Protein AF-A0A7V4G9F1-F1 (afdb_monomer)

Mean predicted aligned error: 5.8 Å

Radius of gyration: 20.05 Å; Cα contacts (8 Å, |Δi|>4): 588; chains: 1; bounding box: 51×39×55 Å

Nearest PDB structures (foldseek):
  2yjg-assembly1_B  TM=5.884E-01  e=1.489E-04  Thermoanaerobacterium thermosaccharolyticum DSM 571
  8ezf-assembly1_B  TM=6.009E-01  e=4.714E-04  Lactiplantibacillus plantarum WCFS1
  4rou-assembly3_B  TM=3.199E-01  e=1.006E+00  Homo sapiens
  8z48-assembly1_B  TM=4.015E-01  e=3.576E+00  Bacteroides xylanisolvens XB1A
  3ez6-assembly1_A  TM=2.221E-01  e=7.566E+00  Escherichia coli

pLDDT: mean 89.16, std 9.9, range [49.09, 98.44]

Structure (mmCIF, N/CA/C/O backbone):
data_AF-A0A7V4G9F1-F1
#
_entry.id   AF-A0A7V4G9F1-F1
#
loop_
_atom_site.group_PDB
_atom_site.id
_atom_site.type_symbol
_atom_site.label_atom_id
_atom_site.label_alt_id
_atom_site.label_comp_id
_atom_site.label_asym_id
_atom_site.label_entity_id
_atom_site.label_seq_id
_atom_site.pdbx_PDB_ins_code
_atom_site.Cartn_x
_atom_site.Cartn_y
_atom_site.Cartn_z
_atom_site.occupancy
_atom_site.B_iso_or_equiv
_atom_site.auth_seq_id
_atom_site.auth_comp_id
_atom_site.auth_asym_id
_atom_site.auth_atom_id
_atom_site.pdbx_PDB_model_num
ATOM 1 N N . MET A 1 1 ? 23.150 -12.973 0.455 1.00 52.50 1 MET A N 1
ATOM 2 C CA . MET A 1 1 ? 23.387 -12.710 -0.982 1.00 52.50 1 MET A CA 1
ATOM 3 C C . MET A 1 1 ? 23.393 -11.210 -1.185 1.00 52.50 1 MET A C 1
ATOM 5 O O . MET A 1 1 ? 22.537 -10.553 -0.609 1.00 52.50 1 MET A O 1
ATOM 9 N N . ALA A 1 2 ? 24.359 -10.685 -1.934 1.00 71.00 2 ALA A N 1
ATOM 10 C CA . ALA A 1 2 ? 24.360 -9.281 -2.335 1.00 71.00 2 ALA A CA 1
ATOM 11 C C . ALA A 1 2 ? 23.351 -9.072 -3.475 1.00 71.00 2 ALA A C 1
ATOM 13 O O . ALA A 1 2 ? 23.239 -9.929 -4.351 1.00 71.00 2 ALA A O 1
ATOM 14 N N . SER A 1 3 ? 22.617 -7.960 -3.448 1.00 74.31 3 SER A N 1
ATOM 15 C CA . SER A 1 3 ? 21.725 -7.560 -4.541 1.00 74.31 3 SER A CA 1
ATOM 16 C C . SER A 1 3 ? 22.498 -6.735 -5.565 1.00 74.31 3 SER A C 1
ATOM 18 O O . SER A 1 3 ? 23.314 -5.895 -5.188 1.00 74.31 3 SER A O 1
ATOM 20 N N . THR A 1 4 ? 22.222 -6.933 -6.853 1.00 80.56 4 THR A N 1
ATOM 21 C CA . THR A 1 4 ? 22.735 -6.036 -7.894 1.00 80.56 4 THR A CA 1
ATOM 22 C C . THR A 1 4 ? 21.970 -4.720 -7.837 1.00 80.56 4 THR A C 1
ATOM 24 O O . THR A 1 4 ? 20.747 -4.710 -7.954 1.00 80.56 4 THR A O 1
ATOM 27 N N . VAL A 1 5 ? 22.691 -3.615 -7.654 1.00 83.19 5 VAL A N 1
ATOM 28 C CA . VAL A 1 5 ? 22.120 -2.267 -7.594 1.00 83.19 5 VAL A CA 1
ATOM 29 C C . VAL A 1 5 ? 22.527 -1.509 -8.849 1.00 83.19 5 VAL A C 1
ATOM 31 O O . VAL A 1 5 ? 23.713 -1.402 -9.160 1.00 83.19 5 VAL A O 1
ATOM 34 N N . TYR A 1 6 ? 21.541 -0.967 -9.558 1.00 84.25 6 TYR A N 1
ATOM 35 C CA . TYR A 1 6 ? 21.755 -0.098 -10.708 1.00 84.25 6 TYR A CA 1
ATOM 36 C C . TYR A 1 6 ? 21.399 1.334 -10.317 1.00 84.25 6 TYR A C 1
ATOM 38 O O . TYR A 1 6 ? 20.349 1.570 -9.725 1.00 84.25 6 TYR A O 1
ATOM 46 N N . VAL A 1 7 ? 22.261 2.293 -10.653 1.00 85.50 7 VAL A N 1
ATOM 47 C CA . VAL A 1 7 ? 22.098 3.700 -10.260 1.00 85.50 7 VAL A CA 1
ATOM 48 C C . VAL A 1 7 ? 22.250 4.598 -11.480 1.00 85.50 7 VAL A C 1
ATOM 50 O O . VAL A 1 7 ? 23.095 4.355 -12.343 1.00 85.50 7 VAL A O 1
ATOM 53 N N . MET A 1 8 ? 21.448 5.658 -11.531 1.00 87.38 8 MET A N 1
ATOM 54 C CA . MET A 1 8 ? 21.648 6.791 -12.430 1.00 87.38 8 MET A CA 1
ATOM 55 C C . MET A 1 8 ? 21.728 8.082 -11.615 1.00 87.38 8 MET A C 1
ATOM 57 O O . MET A 1 8 ? 21.079 8.208 -10.579 1.00 87.38 8 MET A O 1
ATOM 61 N N . ASP A 1 9 ? 22.494 9.055 -12.095 1.00 86.19 9 ASP A N 1
ATOM 62 C CA . ASP A 1 9 ? 22.463 10.409 -11.549 1.00 86.19 9 ASP A CA 1
ATOM 63 C C . ASP A 1 9 ? 21.329 11.242 -12.186 1.00 86.19 9 ASP A C 1
ATOM 65 O O . ASP A 1 9 ? 20.894 10.976 -13.311 1.00 86.19 9 ASP A O 1
ATOM 69 N N . LEU A 1 10 ? 20.897 12.299 -11.493 1.00 85.44 10 LEU A N 1
ATOM 70 C CA . LEU A 1 10 ? 19.795 13.174 -11.921 1.00 85.44 10 LEU A CA 1
ATOM 71 C C . LEU A 1 10 ? 20.224 14.367 -12.794 1.00 85.44 10 LEU A C 1
ATOM 73 O O . LEU A 1 10 ? 19.394 15.232 -13.095 1.00 85.44 10 LEU A O 1
ATOM 77 N N . ARG A 1 11 ? 21.503 14.466 -13.184 1.00 88.31 11 ARG A N 1
ATOM 78 C CA . ARG A 1 11 ? 22.002 15.572 -14.015 1.00 88.31 11 ARG A CA 1
ATOM 79 C C . ARG A 1 11 ? 21.548 15.372 -15.456 1.00 88.31 11 ARG A C 1
ATOM 81 O O . ARG A 1 11 ? 22.068 14.513 -16.165 1.00 88.31 11 ARG A O 1
ATOM 88 N N . ALA A 1 12 ? 20.618 16.198 -15.911 1.00 90.31 12 ALA A N 1
ATOM 89 C CA . ALA A 1 12 ? 20.218 16.234 -17.312 1.00 90.31 12 ALA A CA 1
ATOM 90 C C . ALA A 1 12 ? 21.154 17.133 -18.140 1.00 90.31 12 ALA A C 1
ATOM 92 O O . ALA A 1 12 ? 21.733 18.094 -17.632 1.00 90.31 12 ALA A O 1
ATOM 93 N N . SER A 1 13 ? 21.276 16.839 -19.433 1.00 93.31 13 SER A N 1
ATOM 94 C CA . SER A 1 13 ? 21.963 17.679 -20.420 1.00 93.31 13 SER A CA 1
ATOM 95 C C . SER A 1 13 ? 21.140 17.773 -21.706 1.00 93.31 13 SER A C 1
ATOM 97 O O . SER A 1 13 ? 20.190 17.016 -21.895 1.00 93.31 13 SER A O 1
ATOM 99 N N . LEU A 1 14 ? 21.542 18.645 -22.636 1.00 92.44 14 LEU A N 1
ATOM 100 C CA . LEU A 1 14 ? 20.928 18.716 -23.971 1.00 92.44 14 LEU A CA 1
ATOM 101 C C . LEU A 1 14 ? 21.038 17.397 -24.758 1.00 92.44 14 LEU A C 1
ATOM 103 O O . LEU A 1 14 ? 20.232 17.150 -25.648 1.00 92.44 14 LEU A O 1
ATOM 107 N N . LYS A 1 15 ? 22.036 16.557 -24.446 1.00 93.06 15 LYS A N 1
ATOM 108 C CA . LYS A 1 15 ? 22.272 15.273 -25.125 1.00 93.06 15 LYS A CA 1
ATOM 109 C C . LYS A 1 15 ? 21.534 14.106 -24.473 1.00 93.06 15 LYS A C 1
ATOM 111 O O . LYS A 1 15 ? 21.276 13.110 -25.139 1.00 93.06 15 LYS A O 1
ATOM 116 N N . GLU A 1 16 ? 21.245 14.207 -23.177 1.00 92.50 16 GLU A N 1
ATOM 117 C CA . GLU A 1 16 ? 20.633 13.124 -22.415 1.00 92.50 16 GLU A CA 1
ATOM 118 C C . GLU A 1 16 ? 19.777 13.665 -21.266 1.00 92.50 16 GLU A C 1
ATOM 120 O O . GLU A 1 16 ? 20.265 14.317 -20.339 1.00 92.50 16 GLU A O 1
ATOM 125 N N . THR A 1 17 ? 18.487 13.352 -21.324 1.00 93.31 17 THR A N 1
ATOM 126 C CA . THR A 1 17 ? 17.493 13.674 -20.297 1.00 93.31 17 THR A CA 1
ATOM 127 C C . THR A 1 17 ? 17.421 12.582 -19.227 1.00 93.31 17 THR A C 1
ATOM 129 O O . THR A 1 17 ? 17.757 11.423 -19.475 1.00 93.31 17 THR A O 1
ATOM 132 N N . ASN A 1 18 ? 16.874 12.906 -18.050 1.00 89.81 18 ASN A N 1
ATOM 133 C CA . ASN A 1 18 ? 16.621 11.906 -16.999 1.00 89.81 18 ASN A CA 1
ATOM 134 C C . ASN A 1 18 ? 15.670 10.790 -17.466 1.00 89.81 18 ASN A C 1
ATOM 136 O O . ASN A 1 18 ? 15.763 9.660 -16.999 1.00 89.81 18 ASN A O 1
ATOM 140 N N . PHE A 1 19 ? 14.792 11.084 -18.427 1.00 90.81 19 PHE A N 1
ATOM 141 C CA . PHE A 1 19 ? 13.906 10.096 -19.036 1.00 90.81 19 PHE A CA 1
ATOM 142 C C . PHE A 1 19 ? 14.697 9.050 -19.836 1.00 90.81 19 PHE A C 1
ATOM 144 O O . PHE A 1 19 ? 14.513 7.851 -19.641 1.00 90.81 19 PHE A O 1
ATOM 151 N N . GLN A 1 20 ? 15.642 9.499 -20.668 1.00 92.88 20 GLN A N 1
ATOM 152 C CA . GLN A 1 20 ? 16.523 8.616 -21.442 1.00 92.88 20 GLN A CA 1
ATOM 153 C C . GLN A 1 20 ? 17.456 7.803 -20.535 1.00 92.88 20 GLN A C 1
ATOM 155 O O . GLN A 1 20 ? 17.626 6.601 -20.756 1.00 92.88 20 GLN A O 1
ATOM 160 N N . LYS A 1 21 ? 18.000 8.418 -19.473 1.00 91.81 21 LYS A N 1
ATOM 161 C CA . LYS A 1 21 ? 18.798 7.700 -18.464 1.00 91.81 21 LYS A CA 1
ATOM 162 C C . LYS A 1 21 ? 17.998 6.581 -17.805 1.00 91.81 21 LYS A C 1
ATOM 164 O O . LYS A 1 21 ? 18.485 5.454 -17.723 1.00 91.81 21 LYS A O 1
ATOM 169 N N . PHE A 1 22 ? 16.760 6.865 -17.403 1.00 89.75 22 PHE A N 1
ATOM 170 C CA . PHE A 1 22 ? 15.894 5.874 -16.772 1.00 89.75 22 PHE A CA 1
ATOM 171 C C . PHE A 1 22 ? 15.518 4.743 -17.737 1.00 89.75 22 PHE A C 1
ATOM 173 O O . PHE A 1 22 ? 15.590 3.574 -17.369 1.00 89.75 22 PHE A O 1
ATOM 180 N N . GLN A 1 23 ? 15.217 5.052 -19.003 1.00 90.38 23 GLN A N 1
ATOM 181 C CA . GLN A 1 23 ? 15.000 4.026 -20.033 1.00 90.38 23 GLN A CA 1
ATOM 182 C C . GLN A 1 23 ? 16.221 3.117 -20.213 1.00 90.38 23 GLN A C 1
ATOM 184 O O . GLN A 1 23 ? 16.071 1.903 -20.352 1.00 90.38 23 GLN A O 1
ATOM 189 N N . ARG A 1 24 ? 17.434 3.681 -20.205 1.00 90.56 24 ARG A N 1
ATOM 190 C CA . ARG A 1 24 ? 18.672 2.894 -20.256 1.00 90.56 24 ARG A CA 1
ATOM 191 C C . ARG A 1 24 ? 18.818 2.007 -19.018 1.00 90.56 24 ARG A C 1
ATOM 193 O O . ARG A 1 24 ? 19.138 0.836 -19.178 1.00 90.56 24 ARG A O 1
ATOM 200 N N . LEU A 1 25 ? 18.523 2.524 -17.824 1.00 88.69 25 LEU A N 1
ATOM 201 C CA . LEU A 1 25 ? 18.535 1.751 -16.578 1.00 88.69 25 LEU A CA 1
ATOM 202 C C . LEU A 1 25 ? 17.589 0.541 -16.649 1.00 88.69 25 LEU A C 1
ATOM 204 O O . LEU A 1 25 ? 18.000 -0.579 -16.350 1.00 88.69 25 LEU A O 1
ATOM 208 N N . LEU A 1 26 ? 16.355 0.750 -17.123 1.00 85.75 26 LEU A N 1
ATOM 209 C CA . LEU A 1 26 ? 15.361 -0.315 -17.306 1.00 85.75 26 LEU A CA 1
ATOM 210 C C . LEU A 1 26 ? 15.805 -1.372 -18.326 1.00 85.75 26 LEU A C 1
ATOM 212 O O . LEU A 1 26 ? 15.548 -2.558 -18.129 1.00 85.75 26 LEU A O 1
ATOM 216 N N . LYS A 1 27 ? 16.498 -0.963 -19.397 1.00 87.06 27 LYS A N 1
ATOM 217 C CA . LYS A 1 27 ? 17.092 -1.897 -20.367 1.00 87.06 27 LYS A CA 1
ATOM 218 C C . LYS A 1 27 ? 18.216 -2.723 -19.744 1.00 87.06 27 LYS A C 1
ATOM 220 O O . LYS A 1 27 ? 18.266 -3.922 -19.982 1.00 87.06 27 LYS A O 1
ATOM 225 N N . THR A 1 28 ? 19.081 -2.108 -18.936 1.00 87.44 28 THR A N 1
ATOM 226 C CA . THR A 1 28 ? 20.177 -2.806 -18.240 1.00 87.44 28 THR A CA 1
ATOM 227 C C . THR A 1 28 ? 19.663 -3.821 -17.220 1.00 87.44 28 THR A C 1
ATOM 229 O O . THR A 1 28 ? 20.260 -4.881 -17.061 1.00 87.44 28 THR A O 1
ATOM 232 N N . LEU A 1 29 ? 18.550 -3.515 -16.550 1.00 81.69 29 LEU A N 1
ATOM 233 C CA . LEU A 1 29 ? 17.872 -4.439 -15.641 1.00 81.69 29 LEU A CA 1
ATOM 234 C C . LEU A 1 29 ? 17.310 -5.681 -16.364 1.00 81.69 29 LEU A C 1
ATOM 236 O O . LEU A 1 29 ? 17.054 -6.694 -15.721 1.00 81.69 29 LEU A O 1
ATOM 240 N N . ASP A 1 30 ? 17.117 -5.597 -17.685 1.00 80.06 30 ASP A N 1
ATOM 241 C CA . ASP A 1 30 ? 16.588 -6.665 -18.537 1.00 80.06 30 ASP A CA 1
ATOM 242 C C . ASP A 1 30 ? 15.263 -7.250 -18.013 1.00 80.06 30 ASP A C 1
ATOM 244 O O . ASP A 1 30 ? 15.053 -8.459 -17.910 1.00 80.06 30 ASP A O 1
ATOM 248 N N . VAL A 1 31 ? 14.321 -6.355 -17.693 1.00 76.81 31 VAL A N 1
ATOM 249 C CA . VAL A 1 31 ? 12.968 -6.691 -17.203 1.00 76.81 31 VAL A CA 1
ATOM 250 C C . VAL A 1 31 ? 12.276 -7.734 -18.093 1.00 76.81 31 VAL A C 1
ATOM 252 O O . VAL A 1 31 ? 11.546 -8.600 -17.605 1.00 76.81 31 VAL A O 1
ATOM 255 N N . LYS A 1 32 ? 12.549 -7.683 -19.402 1.00 78.19 32 LYS A N 1
ATOM 256 C CA . LYS A 1 32 ? 12.024 -8.616 -20.397 1.00 78.19 32 LYS A CA 1
ATOM 257 C C . LYS A 1 32 ? 12.444 -10.055 -20.111 1.00 78.19 32 LYS A C 1
ATOM 259 O O . LYS A 1 32 ? 11.569 -10.921 -20.078 1.00 78.19 32 LYS A O 1
ATOM 264 N N . SER A 1 33 ? 13.730 -10.330 -19.881 1.00 78.31 33 SER A N 1
ATOM 265 C CA . SER A 1 33 ? 14.163 -11.705 -19.606 1.00 78.31 33 SER A CA 1
ATOM 266 C C . SER A 1 33 ? 13.603 -12.236 -18.294 1.00 78.31 33 SER A C 1
ATOM 268 O O . SER A 1 33 ? 13.363 -13.438 -18.180 1.00 78.31 33 SER A O 1
ATOM 270 N N . ILE A 1 34 ? 13.329 -11.364 -17.319 1.00 72.69 34 ILE A N 1
ATOM 271 C CA . ILE A 1 34 ? 12.728 -11.799 -16.059 1.00 72.69 34 ILE A CA 1
ATOM 272 C C . ILE A 1 34 ? 11.264 -12.214 -16.258 1.00 72.69 34 ILE A C 1
ATOM 274 O O . ILE A 1 34 ? 10.850 -13.249 -15.733 1.00 72.69 34 ILE A O 1
ATOM 278 N N . ILE A 1 35 ? 10.493 -11.470 -17.060 1.00 77.69 35 ILE A N 1
ATOM 279 C CA . ILE A 1 35 ? 9.097 -11.818 -17.375 1.00 77.69 35 ILE A CA 1
ATOM 280 C C . ILE A 1 35 ? 9.017 -13.062 -18.269 1.00 77.69 35 ILE A C 1
ATOM 282 O O . ILE A 1 35 ? 8.211 -13.954 -18.011 1.00 77.69 35 ILE A O 1
ATOM 286 N N . GLN A 1 36 ? 9.862 -13.160 -19.300 1.00 74.81 36 GLN A N 1
ATOM 287 C CA . GLN A 1 36 ? 9.806 -14.244 -20.291 1.00 74.81 36 GLN A CA 1
ATOM 288 C C . GLN A 1 36 ? 10.175 -15.629 -19.742 1.00 74.81 36 GLN A C 1
ATOM 290 O O . GLN A 1 36 ? 9.902 -16.634 -20.393 1.00 74.81 36 GLN A O 1
ATOM 295 N N . ARG A 1 37 ? 10.722 -15.719 -18.521 1.00 70.75 37 ARG A N 1
ATOM 296 C CA . ARG A 1 37 ? 10.853 -16.999 -17.797 1.00 70.75 37 ARG A CA 1
ATOM 297 C C . ARG A 1 37 ? 9.497 -17.667 -17.536 1.00 70.75 37 ARG A C 1
ATOM 299 O O . ARG A 1 37 ? 9.453 -18.843 -17.180 1.00 70.75 37 ARG A O 1
ATOM 306 N N . ARG A 1 38 ? 8.387 -16.937 -17.685 1.00 70.12 38 ARG A N 1
ATOM 307 C CA . ARG A 1 38 ? 7.031 -17.433 -17.444 1.00 70.12 38 ARG A CA 1
ATOM 308 C C . ARG A 1 38 ? 6.377 -17.976 -18.710 1.00 70.12 38 ARG A C 1
ATOM 310 O O . ARG A 1 38 ? 6.452 -17.388 -19.780 1.00 70.12 38 ARG A O 1
ATOM 317 N N . LYS A 1 39 ? 5.652 -19.088 -18.550 1.00 65.50 39 LYS A N 1
ATOM 318 C CA . LYS A 1 39 ? 4.900 -19.757 -19.630 1.00 65.50 39 LYS A CA 1
ATOM 319 C C . LYS A 1 39 ? 3.610 -19.024 -20.032 1.00 65.50 39 LYS A C 1
ATOM 321 O O . LYS A 1 39 ? 3.053 -19.312 -21.085 1.00 65.50 39 LYS A O 1
ATOM 326 N N . LYS A 1 40 ? 3.105 -18.123 -19.185 1.00 82.38 40 LYS A N 1
ATOM 327 C CA . LYS A 1 40 ? 1.879 -17.329 -19.379 1.00 82.38 40 LYS A CA 1
ATOM 328 C C . LYS A 1 40 ? 2.197 -15.854 -19.139 1.00 82.38 40 LYS A C 1
ATOM 330 O O . LYS A 1 40 ? 3.216 -15.568 -18.523 1.00 82.38 40 LYS A O 1
ATOM 335 N N . ARG A 1 41 ? 1.333 -14.941 -19.601 1.00 87.62 41 ARG A N 1
ATOM 336 C CA . ARG A 1 41 ? 1.455 -13.491 -19.352 1.00 87.62 41 ARG A CA 1
ATOM 337 C C . ARG A 1 41 ? 1.129 -13.198 -17.879 1.00 87.62 41 ARG A C 1
ATOM 339 O O . ARG A 1 41 ? -0.052 -13.279 -17.537 1.00 87.62 41 ARG A O 1
ATOM 346 N N . PRO A 1 42 ? 2.118 -12.893 -17.015 1.00 89.19 42 PRO A N 1
ATOM 347 C CA . PRO A 1 42 ? 1.869 -12.807 -15.583 1.00 89.19 42 PRO A CA 1
ATOM 348 C C . PRO A 1 42 ? 1.197 -11.490 -15.188 1.00 89.19 42 PRO A C 1
ATOM 350 O O . PRO A 1 42 ? 1.453 -10.450 -15.806 1.00 89.19 42 PRO A O 1
ATOM 353 N N . LEU A 1 43 ? 0.397 -11.509 -14.122 1.00 92.12 43 LEU A N 1
ATOM 354 C CA . LEU A 1 43 ? -0.079 -10.289 -13.461 1.00 92.12 43 LEU A CA 1
ATOM 355 C C . LEU A 1 43 ? 1.049 -9.679 -12.620 1.00 92.12 43 LEU A C 1
ATOM 357 O O . LEU A 1 43 ? 1.536 -10.313 -11.681 1.00 92.12 43 LEU A O 1
ATOM 361 N N . ILE A 1 44 ? 1.454 -8.446 -12.938 1.00 92.44 44 ILE A N 1
ATOM 362 C CA . ILE A 1 44 ? 2.545 -7.751 -12.239 1.00 92.44 44 ILE A CA 1
ATOM 363 C C . ILE A 1 44 ? 2.020 -6.487 -11.558 1.00 92.44 44 ILE A C 1
ATOM 365 O O . ILE A 1 44 ? 1.557 -5.555 -12.216 1.00 92.44 44 ILE A O 1
ATOM 369 N N . ALA A 1 45 ? 2.139 -6.440 -10.233 1.00 94.69 45 ALA A N 1
ATOM 370 C CA . ALA A 1 45 ? 1.800 -5.262 -9.448 1.00 94.69 45 ALA A CA 1
ATOM 371 C C . ALA A 1 45 ? 2.911 -4.208 -9.558 1.00 94.69 45 ALA A C 1
ATOM 373 O O . ALA A 1 45 ? 4.048 -4.453 -9.164 1.00 94.69 45 ALA A O 1
ATOM 374 N N . VAL A 1 46 ? 2.592 -3.011 -10.034 1.00 95.44 46 VAL A N 1
ATOM 375 C CA . VAL A 1 46 ? 3.459 -1.836 -9.903 1.00 95.44 46 VAL A CA 1
ATOM 376 C C . VAL A 1 46 ? 3.027 -1.112 -8.636 1.00 95.44 46 VAL A C 1
ATOM 378 O O . VAL A 1 46 ? 2.041 -0.374 -8.625 1.00 95.44 46 VAL A O 1
ATOM 381 N N . LYS A 1 47 ? 3.726 -1.390 -7.536 1.00 95.12 47 LYS A N 1
ATOM 382 C CA . LYS A 1 47 ? 3.425 -0.837 -6.221 1.00 95.12 47 LYS A CA 1
ATOM 383 C C . LYS A 1 47 ? 4.042 0.545 -6.078 1.00 95.12 47 LYS A C 1
ATOM 385 O O . LYS A 1 47 ? 5.259 0.700 -6.132 1.00 95.12 47 LYS A O 1
ATOM 390 N N . LEU A 1 48 ? 3.204 1.533 -5.814 1.00 94.75 48 LEU A N 1
ATOM 391 C CA . LEU A 1 48 ? 3.609 2.904 -5.519 1.00 94.75 48 LEU A CA 1
ATOM 392 C C . LEU A 1 48 ? 2.590 3.553 -4.590 1.00 94.75 48 LEU A C 1
ATOM 394 O O . LEU A 1 48 ? 1.545 2.971 -4.317 1.00 94.75 48 LEU A O 1
ATOM 398 N N . HIS A 1 49 ? 2.898 4.739 -4.081 1.00 92.88 49 HIS A N 1
ATOM 399 C CA . HIS A 1 49 ? 1.898 5.567 -3.415 1.00 92.88 49 HIS A CA 1
ATOM 400 C C . HIS A 1 49 ? 1.439 6.656 -4.388 1.00 92.88 49 HIS A C 1
ATOM 402 O O . HIS A 1 49 ? 2.261 7.237 -5.100 1.00 92.88 49 HIS A O 1
ATOM 408 N N . PHE A 1 50 ? 0.137 6.927 -4.429 1.00 95.25 50 PHE A N 1
ATOM 409 C CA . PHE A 1 50 ? -0.441 7.865 -5.399 1.00 95.25 50 PHE A CA 1
ATOM 410 C C . PHE A 1 50 ? -0.432 9.331 -4.943 1.00 95.25 50 PHE A C 1
ATOM 412 O O . PHE A 1 50 ? -0.941 10.191 -5.657 1.00 95.25 50 PHE A O 1
ATOM 419 N N . GLY A 1 51 ? 0.127 9.635 -3.769 1.00 93.19 51 GLY A N 1
ATOM 420 C CA . GLY A 1 51 ? 0.018 10.953 -3.144 1.00 93.19 51 GLY A CA 1
ATOM 421 C C . GLY A 1 51 ? -1.328 11.202 -2.463 1.00 93.19 51 GLY A C 1
ATOM 422 O O . GLY A 1 51 ? -2.262 10.416 -2.567 1.00 93.19 51 GLY A O 1
ATOM 423 N N . GLU A 1 52 ? -1.420 12.318 -1.747 1.00 93.12 52 GLU A N 1
ATOM 424 C CA . GLU A 1 52 ? -2.696 12.839 -1.237 1.00 93.12 52 GLU A CA 1
ATOM 425 C C . GLU A 1 52 ? -3.099 14.022 -2.102 1.00 93.12 52 GLU A C 1
ATOM 427 O O . GLU A 1 52 ? -2.245 14.676 -2.713 1.00 93.12 52 GLU A O 1
ATOM 432 N N . LYS A 1 53 ? -4.391 14.339 -2.111 1.00 92.31 53 LYS A N 1
ATOM 433 C CA . LYS A 1 53 ? -4.879 15.546 -2.768 1.00 92.31 53 LYS A CA 1
ATOM 434 C C . LYS A 1 53 ? -4.134 16.786 -2.268 1.00 92.31 53 LYS A C 1
ATOM 436 O O . LYS A 1 53 ? -3.983 17.000 -1.067 1.00 92.31 53 LYS A O 1
ATOM 441 N N . GLY A 1 54 ? -3.678 17.604 -3.213 1.00 88.12 54 GLY A N 1
ATOM 442 C CA . GLY A 1 54 ? -2.991 18.867 -2.940 1.00 88.12 54 GLY A CA 1
ATOM 443 C C . GLY A 1 54 ? -1.495 18.748 -2.642 1.00 88.12 54 GLY A C 1
ATOM 444 O O . GLY A 1 54 ? -0.846 19.779 -2.485 1.00 88.12 54 GLY A O 1
ATOM 445 N N . ASN A 1 55 ? -0.920 17.540 -2.594 1.00 86.75 55 ASN A N 1
ATOM 446 C CA . ASN A 1 55 ? 0.533 17.380 -2.529 1.00 86.75 55 ASN A CA 1
ATOM 447 C C . ASN A 1 55 ? 1.132 17.065 -3.907 1.00 86.75 55 ASN A C 1
ATOM 449 O O . ASN A 1 55 ? 0.426 16.696 -4.835 1.00 86.75 55 ASN A O 1
ATOM 453 N N . THR A 1 56 ? 2.444 17.243 -4.044 1.00 86.38 56 THR A N 1
ATOM 454 C CA . THR A 1 56 ? 3.222 16.887 -5.250 1.00 86.38 56 THR A CA 1
ATOM 455 C C . THR A 1 56 ? 4.308 15.859 -4.938 1.00 86.38 56 THR A C 1
ATOM 457 O O . THR A 1 56 ? 5.147 15.529 -5.774 1.00 86.38 56 THR A O 1
ATOM 460 N N . SER A 1 57 ? 4.321 15.359 -3.701 1.00 86.38 57 SER A N 1
ATOM 461 C CA . SER A 1 57 ? 5.345 14.466 -3.169 1.00 86.38 57 SER A CA 1
ATOM 462 C C . SER A 1 57 ? 5.048 13.014 -3.539 1.00 86.38 57 SER A C 1
ATOM 464 O O . SER A 1 57 ? 4.879 12.180 -2.654 1.00 86.38 57 SER A O 1
ATOM 466 N N . TYR A 1 58 ? 4.977 12.720 -4.834 1.00 90.56 58 TYR A N 1
ATOM 467 C CA . TYR A 1 58 ? 4.822 11.381 -5.408 1.00 90.56 58 TYR A CA 1
ATOM 468 C C . TYR A 1 58 ? 5.652 11.252 -6.688 1.00 90.56 58 TYR A C 1
ATOM 470 O O . TYR A 1 58 ? 6.085 12.244 -7.277 1.00 90.56 58 TYR A O 1
ATOM 478 N N . ILE A 1 59 ? 5.895 10.015 -7.123 1.00 91.44 59 ILE A N 1
ATOM 479 C CA . ILE A 1 59 ? 6.645 9.758 -8.356 1.00 91.44 59 ILE A CA 1
ATOM 480 C C . ILE A 1 59 ? 5.838 10.285 -9.533 1.00 91.44 59 ILE A C 1
ATOM 482 O O . ILE A 1 59 ? 4.662 9.957 -9.683 1.00 91.44 59 ILE A O 1
ATOM 486 N N . ARG A 1 60 ? 6.480 11.073 -10.400 1.00 92.31 60 ARG A N 1
ATOM 487 C CA . ARG A 1 60 ? 5.804 11.611 -11.584 1.00 92.31 60 ARG A CA 1
ATOM 488 C C . ARG A 1 60 ? 5.283 10.454 -12.455 1.00 92.31 60 ARG A C 1
ATOM 490 O O . ARG A 1 60 ? 6.091 9.598 -12.838 1.00 92.31 60 ARG A O 1
ATOM 497 N N . PRO A 1 61 ? 3.994 10.453 -12.842 1.00 94.94 61 PRO A N 1
ATOM 498 C CA . PRO A 1 61 ? 3.387 9.374 -13.626 1.00 94.94 61 PRO A CA 1
ATOM 499 C C . PRO A 1 61 ? 4.142 9.021 -14.916 1.00 94.94 61 PRO A C 1
ATOM 501 O O . PRO A 1 61 ? 4.162 7.865 -15.327 1.00 94.94 61 PRO A O 1
ATOM 504 N N . ASN A 1 62 ? 4.838 9.984 -15.527 1.00 94.25 62 ASN A N 1
ATOM 505 C CA . ASN A 1 62 ? 5.651 9.771 -16.726 1.00 94.25 62 ASN A CA 1
ATOM 506 C C . ASN A 1 62 ? 6.791 8.754 -16.513 1.00 94.25 62 ASN A C 1
ATOM 508 O O . ASN A 1 62 ? 7.086 7.985 -17.423 1.00 94.25 62 ASN A O 1
ATOM 512 N N . PHE A 1 63 ? 7.425 8.712 -15.334 1.00 92.88 63 PHE A N 1
ATOM 513 C CA . PHE A 1 63 ? 8.441 7.688 -15.038 1.00 92.88 63 PHE A CA 1
ATOM 514 C C . PHE A 1 63 ? 7.800 6.325 -14.776 1.00 92.88 63 PHE A C 1
ATOM 516 O O . PHE A 1 63 ? 8.322 5.305 -15.217 1.00 92.88 63 PHE A O 1
ATOM 523 N N . VAL A 1 64 ? 6.634 6.302 -14.125 1.00 95.19 64 VAL A N 1
ATOM 524 C CA . VAL A 1 64 ? 5.858 5.069 -13.913 1.00 95.19 64 VAL A CA 1
ATOM 525 C C . VAL A 1 64 ? 5.445 4.456 -15.248 1.00 95.19 64 VAL A C 1
ATOM 527 O O . VAL A 1 64 ? 5.553 3.248 -15.445 1.00 95.19 64 VAL A O 1
ATOM 530 N N . ARG A 1 65 ? 5.065 5.300 -16.210 1.00 96.12 65 ARG A N 1
ATOM 531 C CA . ARG A 1 65 ? 4.731 4.886 -17.571 1.00 96.12 65 ARG A CA 1
ATOM 532 C C . ARG A 1 65 ? 5.873 4.138 -18.263 1.00 96.12 65 ARG A C 1
ATOM 534 O O . ARG A 1 65 ? 5.604 3.159 -18.948 1.00 96.12 65 ARG A O 1
ATOM 541 N N . LEU A 1 66 ? 7.128 4.544 -18.060 1.00 93.62 66 LEU A N 1
ATOM 542 C CA . LEU A 1 66 ? 8.282 3.835 -18.628 1.00 93.62 66 LEU A CA 1
ATOM 543 C C . LEU A 1 66 ? 8.418 2.409 -18.094 1.00 93.62 66 LEU A C 1
ATOM 545 O O . LEU A 1 66 ? 8.725 1.494 -18.855 1.00 93.62 66 LEU A O 1
ATOM 549 N N . VAL A 1 67 ? 8.160 2.218 -16.800 1.00 92.81 67 VAL A N 1
ATOM 550 C CA . VAL A 1 67 ? 8.148 0.888 -16.181 1.00 92.81 67 VAL A CA 1
ATOM 551 C C . VAL A 1 67 ? 7.002 0.058 -16.745 1.00 92.81 67 VAL A C 1
ATOM 553 O O . VAL A 1 67 ? 7.211 -1.083 -17.145 1.00 92.81 67 VAL A O 1
ATOM 556 N N . VAL A 1 68 ? 5.801 0.633 -16.832 1.00 95.44 68 VAL A N 1
ATOM 557 C CA . VAL A 1 68 ? 4.624 -0.055 -17.378 1.00 95.44 68 VAL A CA 1
ATOM 558 C C . VAL A 1 68 ? 4.825 -0.462 -18.839 1.00 95.44 68 VAL A C 1
ATOM 560 O O . VAL A 1 68 ? 4.510 -1.597 -19.190 1.00 95.44 68 VAL A O 1
ATOM 563 N N . ASP A 1 69 ? 5.391 0.409 -19.677 1.00 94.75 69 ASP A N 1
ATOM 564 C CA . ASP A 1 69 ? 5.708 0.077 -21.070 1.00 94.75 69 ASP A CA 1
ATOM 565 C C . ASP A 1 69 ? 6.728 -1.074 -21.146 1.00 94.75 69 ASP A C 1
ATOM 567 O O . ASP A 1 69 ? 6.499 -2.035 -21.879 1.00 94.75 69 ASP A O 1
ATOM 571 N N . ALA A 1 70 ? 7.781 -1.055 -20.318 1.00 91.50 70 ALA A N 1
ATOM 572 C CA . ALA A 1 70 ? 8.752 -2.151 -20.252 1.00 91.50 70 ALA A CA 1
ATOM 573 C C . ALA A 1 70 ? 8.118 -3.487 -19.808 1.00 91.50 70 ALA A C 1
ATOM 575 O O . ALA A 1 70 ? 8.471 -4.547 -20.330 1.00 91.50 70 ALA A O 1
ATOM 576 N N . LEU A 1 71 ? 7.157 -3.457 -18.876 1.00 92.12 71 LEU A N 1
ATOM 577 C CA . LEU A 1 71 ? 6.412 -4.648 -18.446 1.00 92.12 71 LEU A CA 1
ATOM 578 C C . LEU A 1 71 ? 5.509 -5.188 -19.570 1.00 92.12 71 LEU A C 1
ATOM 580 O O . LEU A 1 71 ? 5.475 -6.400 -19.800 1.00 92.12 71 LEU A O 1
ATOM 584 N N . TRP A 1 72 ? 4.818 -4.307 -20.302 1.00 93.31 72 TRP A N 1
ATOM 585 C CA . TRP A 1 72 ? 4.017 -4.690 -21.470 1.00 93.31 72 TRP A CA 1
ATOM 586 C C . TRP A 1 72 ? 4.872 -5.320 -22.576 1.00 93.31 72 TRP A C 1
ATOM 588 O O . TRP A 1 72 ? 4.516 -6.384 -23.087 1.00 93.31 72 TRP A O 1
ATOM 598 N N . GLU A 1 73 ? 6.007 -4.703 -22.916 1.00 91.06 73 GLU A N 1
ATOM 599 C CA . GLU A 1 73 ? 6.975 -5.213 -23.901 1.00 91.06 73 GLU A CA 1
ATOM 600 C C . GLU A 1 73 ? 7.601 -6.548 -23.469 1.00 91.06 73 GLU A C 1
ATOM 602 O O . GLU A 1 73 ? 7.897 -7.406 -24.305 1.00 91.06 73 GLU A O 1
ATOM 607 N N . GLY A 1 74 ? 7.760 -6.747 -22.158 1.00 88.38 74 GLY A N 1
ATOM 608 C CA . GLY A 1 74 ? 8.177 -8.013 -21.563 1.00 88.38 74 GLY A CA 1
ATOM 609 C C . GLY A 1 74 ? 7.123 -9.123 -21.636 1.00 88.38 74 GLY A C 1
ATOM 610 O O . GLY A 1 74 ? 7.462 -10.287 -21.437 1.00 88.38 74 GLY A O 1
ATOM 611 N N . GLY A 1 75 ? 5.867 -8.792 -21.954 1.00 90.75 75 GLY A N 1
ATOM 612 C CA . GLY A 1 75 ? 4.761 -9.743 -22.075 1.00 90.75 75 GLY A CA 1
ATOM 613 C C . GLY A 1 75 ? 3.897 -9.897 -20.820 1.00 90.75 75 GLY A C 1
ATOM 614 O O . GLY A 1 75 ? 3.062 -10.801 -20.788 1.00 90.75 75 GLY A O 1
ATOM 615 N N . ALA A 1 76 ? 4.051 -9.034 -19.813 1.00 92.19 76 ALA A N 1
ATOM 616 C CA . ALA A 1 76 ? 3.234 -9.042 -18.599 1.00 92.19 76 ALA A CA 1
ATOM 617 C C . ALA A 1 76 ? 1.891 -8.313 -18.771 1.00 92.19 76 ALA A C 1
ATOM 619 O O . ALA A 1 76 ? 1.662 -7.630 -19.768 1.00 92.19 76 ALA A O 1
ATOM 620 N N . ASN A 1 77 ? 1.032 -8.448 -17.761 1.00 94.25 77 ASN A N 1
ATOM 621 C CA . ASN A 1 77 ? -0.184 -7.668 -17.551 1.00 94.25 77 ASN A CA 1
ATOM 622 C C . ASN A 1 77 ? 0.012 -6.780 -16.302 1.00 94.25 77 ASN A C 1
ATOM 624 O O . ASN A 1 77 ? -0.276 -7.222 -15.183 1.00 94.25 77 ASN A O 1
ATOM 628 N N . PRO A 1 78 ? 0.572 -5.566 -16.452 1.00 95.94 78 PRO A N 1
ATOM 629 C CA . PRO A 1 78 ? 0.833 -4.675 -15.331 1.00 95.94 78 PRO A CA 1
ATOM 630 C C . PRO A 1 78 ? -0.427 -3.951 -14.844 1.00 95.94 78 PRO A C 1
ATOM 632 O O . PRO A 1 78 ? -1.273 -3.540 -15.639 1.00 95.94 78 PRO A O 1
ATOM 635 N N . PHE A 1 79 ? -0.501 -3.707 -13.538 1.00 98.00 79 PHE A N 1
ATOM 636 C CA . PHE A 1 79 ? -1.473 -2.801 -12.924 1.00 98.00 79 PHE A CA 1
ATOM 637 C C . PHE A 1 79 ? -0.802 -1.967 -11.831 1.00 98.00 79 PHE A C 1
ATOM 639 O O . PHE A 1 79 ? 0.109 -2.441 -11.154 1.00 98.00 79 PHE A O 1
ATOM 646 N N . LEU A 1 80 ? -1.233 -0.720 -11.660 1.00 98.31 80 LEU A N 1
ATOM 647 C CA . LEU A 1 80 ? -0.764 0.131 -10.571 1.00 98.31 80 LEU A CA 1
ATOM 648 C C . LEU A 1 80 ? -1.524 -0.208 -9.298 1.00 98.31 80 LEU A C 1
ATOM 650 O O . LEU A 1 80 ? -2.737 -0.423 -9.345 1.00 98.31 80 LEU A O 1
ATOM 654 N N . THR A 1 81 ? -0.847 -0.206 -8.154 1.00 97.69 81 THR A N 1
ATOM 655 C CA . THR A 1 81 ? -1.522 -0.534 -6.901 1.00 97.69 81 THR A CA 1
ATOM 656 C C . THR A 1 81 ? -0.976 0.185 -5.674 1.00 97.69 81 THR A C 1
ATOM 658 O O . THR A 1 81 ? 0.210 0.509 -5.583 1.00 97.69 81 THR A O 1
ATOM 661 N N . ASP A 1 82 ? -1.882 0.413 -4.730 1.00 97.19 82 ASP A N 1
ATOM 662 C CA . ASP A 1 82 ? -1.665 0.850 -3.352 1.00 97.19 82 ASP A CA 1
ATOM 663 C C . ASP A 1 82 ? -2.818 0.292 -2.501 1.00 97.19 82 ASP A C 1
ATOM 665 O O . ASP A 1 82 ? -3.807 -0.210 -3.044 1.00 97.19 82 ASP A O 1
ATOM 669 N N . SER A 1 83 ? -2.722 0.387 -1.181 1.00 96.81 83 SER A N 1
ATOM 670 C CA . SER A 1 83 ? -3.808 0.013 -0.269 1.00 96.81 83 SER A CA 1
ATOM 671 C C . SER A 1 83 ? -4.259 1.211 0.572 1.00 96.81 83 SER A C 1
ATOM 673 O O . SER A 1 83 ? -3.490 2.140 0.826 1.00 96.81 83 SER A O 1
ATOM 675 N N . ASN A 1 84 ? -5.506 1.208 1.034 1.00 96.25 84 ASN A N 1
ATOM 676 C CA . ASN A 1 84 ? -6.150 2.366 1.669 1.00 96.25 84 ASN A CA 1
ATOM 677 C C . ASN A 1 84 ? -5.489 2.839 2.976 1.00 96.25 84 ASN A C 1
ATOM 679 O O . ASN A 1 84 ? -5.084 2.040 3.817 1.00 96.25 84 ASN A O 1
ATOM 683 N N . THR A 1 85 ? -5.396 4.144 3.212 1.00 92.50 85 THR A N 1
ATOM 684 C CA . THR A 1 85 ? -4.732 4.691 4.408 1.00 92.50 85 THR A CA 1
ATOM 685 C C . THR A 1 85 ? -5.533 4.445 5.684 1.00 92.50 85 THR A C 1
ATOM 687 O O . THR A 1 85 ? -6.759 4.487 5.682 1.00 92.50 85 THR A O 1
ATOM 690 N N . LEU A 1 86 ? -4.844 4.247 6.813 1.00 88.19 86 LEU A N 1
ATOM 691 C CA . LEU A 1 86 ? -5.510 4.163 8.118 1.00 88.19 86 LEU A CA 1
ATOM 692 C C . LEU A 1 86 ? -6.099 5.507 8.561 1.00 88.19 86 LEU A C 1
ATOM 694 O O . LEU A 1 86 ? -7.170 5.546 9.156 1.00 88.19 86 LEU A O 1
ATOM 698 N N . TYR A 1 87 ? -5.377 6.594 8.289 1.00 83.12 87 TYR A N 1
ATOM 699 C CA . TYR A 1 87 ? -5.763 7.944 8.670 1.00 83.12 87 TYR A CA 1
ATOM 700 C C . TYR A 1 87 ? -6.797 8.525 7.702 1.00 83.12 87 TYR A C 1
ATOM 702 O O . TYR A 1 87 ? -6.912 8.106 6.545 1.00 83.12 87 TYR A O 1
ATOM 710 N N . ILE A 1 88 ? -7.515 9.535 8.191 1.00 83.25 88 ILE A N 1
ATOM 711 C CA . ILE A 1 88 ? -8.501 10.288 7.421 1.00 83.25 88 ILE A CA 1
ATOM 712 C C . ILE A 1 88 ? -7.773 11.136 6.384 1.00 83.25 88 ILE A C 1
ATOM 714 O O . ILE A 1 88 ? -6.932 11.970 6.712 1.00 83.25 88 ILE A O 1
ATOM 718 N N . GLY A 1 89 ? -8.107 10.906 5.125 1.00 88.38 89 GLY A N 1
ATOM 719 C CA . GLY A 1 89 ? -7.504 11.567 3.985 1.00 88.38 89 GLY A CA 1
ATOM 720 C C . GLY A 1 89 ? -8.182 11.112 2.706 1.00 88.38 89 GLY A C 1
ATOM 721 O O . GLY A 1 89 ? -9.157 10.357 2.727 1.00 88.38 89 GLY A O 1
ATOM 722 N N . THR A 1 90 ? -7.647 11.543 1.574 1.00 93.44 90 THR A N 1
ATOM 723 C CA . THR A 1 90 ? -8.250 11.233 0.275 1.00 93.44 90 THR A CA 1
ATOM 724 C C . THR A 1 90 ? -7.986 9.803 -0.189 1.00 93.44 90 THR A C 1
ATOM 726 O O . THR A 1 90 ? -8.637 9.320 -1.107 1.00 93.44 90 THR A O 1
ATOM 729 N N . ARG A 1 91 ? -7.132 9.063 0.522 1.00 94.81 91 ARG A N 1
ATOM 730 C CA . ARG A 1 91 ? -6.859 7.638 0.289 1.00 94.81 91 ARG A CA 1
ATOM 731 C C . ARG A 1 91 ? -7.516 6.687 1.296 1.00 94.81 91 ARG A C 1
ATOM 733 O O . ARG A 1 91 ? -7.113 5.530 1.402 1.00 94.81 91 ARG A O 1
ATOM 740 N N . LEU A 1 92 ? -8.516 7.158 2.044 1.00 92.25 92 LEU A N 1
ATOM 741 C CA . LEU A 1 92 ? -9.171 6.386 3.106 1.00 92.25 92 LEU A CA 1
ATOM 742 C C . LEU A 1 92 ? -9.966 5.175 2.581 1.00 92.25 92 LEU A C 1
ATOM 744 O O . LEU A 1 92 ? -9.993 4.130 3.228 1.00 92.25 92 LEU A O 1
ATOM 748 N N . ASN A 1 93 ? -10.622 5.302 1.431 1.00 94.12 93 ASN A N 1
ATOM 749 C CA . ASN A 1 93 ? -11.372 4.224 0.786 1.00 94.12 93 ASN A CA 1
ATOM 750 C C . ASN A 1 93 ? -11.091 4.215 -0.718 1.00 94.12 93 ASN A C 1
ATOM 752 O O . ASN A 1 93 ? -10.610 5.209 -1.264 1.00 94.12 93 ASN A O 1
ATOM 756 N N . ALA A 1 94 ? -11.426 3.122 -1.404 1.00 96.69 94 ALA A N 1
ATOM 757 C CA . ALA A 1 94 ? -11.034 2.959 -2.799 1.00 96.69 94 ALA A CA 1
ATOM 758 C C . ALA A 1 94 ? -11.617 4.031 -3.730 1.00 96.69 94 ALA A C 1
ATOM 760 O O . ALA A 1 94 ? -10.946 4.422 -4.677 1.00 96.69 94 ALA A O 1
ATOM 761 N N . VAL A 1 95 ? -12.830 4.532 -3.474 1.00 96.75 95 VAL A N 1
ATOM 762 C CA . VAL A 1 95 ? -13.477 5.526 -4.348 1.00 96.75 95 VAL A CA 1
ATOM 763 C C . VAL A 1 95 ? -12.713 6.848 -4.306 1.00 96.75 95 VAL A C 1
ATOM 765 O O . VAL A 1 95 ? -12.308 7.373 -5.349 1.00 96.75 95 VAL A O 1
ATOM 768 N N . SER A 1 96 ? -12.462 7.369 -3.102 1.00 96.44 96 SER A N 1
ATOM 769 C CA . SER A 1 96 ? -11.688 8.602 -2.942 1.00 96.44 96 SER A CA 1
ATOM 770 C C . SER A 1 96 ? -10.240 8.400 -3.398 1.00 96.44 96 SER A C 1
ATOM 772 O O . SER A 1 96 ? -9.684 9.258 -4.081 1.00 96.44 96 SER A O 1
ATOM 774 N N . HIS A 1 97 ? -9.659 7.234 -3.102 1.00 97.56 97 HIS A N 1
ATOM 775 C CA . HIS A 1 97 ? -8.274 6.898 -3.42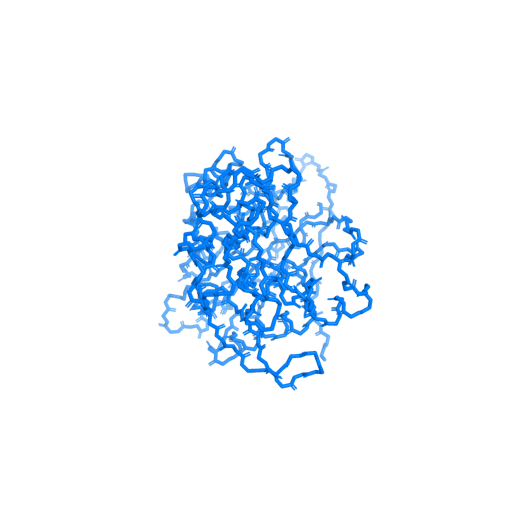6 1.00 97.56 97 HIS A CA 1
ATOM 776 C C . HIS A 1 97 ? -8.046 6.834 -4.940 1.00 97.56 97 HIS A C 1
ATOM 778 O O . HIS A 1 97 ? -7.106 7.448 -5.445 1.00 97.56 97 HIS A O 1
ATOM 784 N N . LEU A 1 98 ? -8.930 6.158 -5.680 1.00 98.06 98 LEU A N 1
ATOM 785 C CA . LEU A 1 98 ? -8.905 6.122 -7.144 1.00 98.06 98 LEU A CA 1
ATOM 786 C C . LEU A 1 98 ? -9.061 7.521 -7.736 1.00 98.06 98 LEU A C 1
ATOM 788 O O . LEU A 1 98 ? -8.317 7.881 -8.646 1.00 98.06 98 LEU A O 1
ATOM 792 N N . THR A 1 99 ? -9.978 8.322 -7.190 1.00 97.88 99 THR A N 1
ATOM 793 C CA . THR A 1 99 ? -10.161 9.716 -7.617 1.00 97.88 99 THR A CA 1
ATOM 794 C C . THR A 1 99 ? -8.864 10.507 -7.445 1.00 97.88 99 THR A C 1
ATOM 796 O O . THR A 1 99 ? -8.402 11.134 -8.393 1.00 97.88 99 THR A O 1
ATOM 799 N N . THR A 1 100 ? -8.215 10.415 -6.280 1.00 97.56 100 THR A N 1
ATOM 800 C CA . THR A 1 100 ? -6.916 11.062 -6.024 1.00 97.56 100 THR A CA 1
ATOM 801 C C . THR A 1 100 ? -5.815 10.562 -6.947 1.00 97.56 100 THR A C 1
ATOM 803 O O . THR A 1 100 ? -5.056 11.371 -7.471 1.00 97.56 100 THR A O 1
ATOM 806 N N . ALA A 1 101 ? -5.736 9.255 -7.201 1.00 97.62 101 ALA A N 1
ATOM 807 C CA . ALA A 1 101 ? -4.756 8.704 -8.130 1.00 97.62 101 ALA A CA 1
ATOM 808 C C . ALA A 1 101 ? -4.945 9.273 -9.547 1.00 97.62 101 ALA A C 1
ATOM 810 O O . ALA A 1 101 ? -3.979 9.680 -10.191 1.00 97.62 101 ALA A O 1
ATOM 811 N N . ILE A 1 102 ? -6.189 9.359 -10.021 1.00 97.50 102 ILE A N 1
ATOM 812 C CA . ILE A 1 102 ? -6.511 9.930 -11.333 1.00 97.50 102 ILE A CA 1
ATOM 813 C C . ILE A 1 102 ? -6.179 11.427 -11.375 1.00 97.50 102 ILE A C 1
ATOM 815 O O . ILE A 1 102 ? -5.502 11.857 -12.308 1.00 97.50 102 ILE A O 1
ATOM 819 N N . GLU A 1 103 ? -6.589 12.202 -10.364 1.00 96.69 103 GLU A N 1
ATOM 820 C CA . GLU A 1 103 ? -6.286 13.640 -10.249 1.00 96.69 103 GLU A CA 1
ATOM 821 C C . GLU A 1 103 ? -4.769 13.912 -10.210 1.00 96.69 103 GLU A C 1
ATOM 823 O O . GLU A 1 103 ? -4.304 14.888 -10.795 1.00 96.69 103 GLU A O 1
ATOM 828 N N . ASN A 1 104 ? -3.983 13.015 -9.604 1.00 97.00 104 ASN A N 1
ATOM 829 C CA . ASN A 1 104 ? -2.516 13.084 -9.565 1.00 97.00 104 ASN A CA 1
ATOM 830 C C . ASN A 1 104 ? -1.832 12.537 -10.837 1.00 97.00 104 ASN A C 1
ATOM 832 O O . ASN A 1 104 ? -0.605 12.431 -10.897 1.00 97.00 104 ASN A O 1
ATOM 836 N N . GLY A 1 105 ? -2.604 12.207 -11.877 1.00 96.38 105 GLY A N 1
ATOM 837 C CA . GLY A 1 105 ? -2.095 11.846 -13.201 1.00 96.38 105 GLY A CA 1
ATOM 838 C C . GLY A 1 105 ? -1.823 10.355 -13.412 1.00 96.38 105 GLY A C 1
ATOM 839 O O . GLY A 1 105 ? -1.247 9.989 -14.436 1.00 96.38 105 GLY A O 1
ATOM 840 N N . PHE A 1 106 ? -2.265 9.476 -12.509 1.00 97.81 106 PHE A N 1
ATOM 841 C CA . PHE A 1 106 ? -2.151 8.016 -12.661 1.00 97.81 106 PHE A CA 1
ATOM 842 C C . PHE A 1 106 ? -3.296 7.393 -13.475 1.00 97.81 106 PHE A C 1
ATOM 844 O O . PHE A 1 106 ? -3.517 6.184 -13.435 1.00 97.81 106 PHE A O 1
ATOM 851 N N . ALA A 1 107 ? -4.033 8.209 -14.231 1.00 97.50 107 ALA A N 1
ATOM 852 C CA . ALA A 1 107 ? -5.083 7.742 -15.124 1.00 97.50 107 ALA A CA 1
ATOM 853 C C . ALA A 1 107 ? -4.539 6.754 -16.172 1.00 97.50 107 ALA A C 1
ATOM 855 O O . ALA A 1 107 ? -3.422 6.911 -16.678 1.00 97.50 107 ALA A O 1
ATOM 856 N N . TYR A 1 108 ? -5.369 5.785 -16.575 1.00 97.50 108 TYR A N 1
ATOM 857 C CA . TYR A 1 108 ? -5.000 4.776 -17.576 1.00 97.50 108 TYR A CA 1
ATOM 858 C C . TYR A 1 108 ? -4.470 5.407 -18.873 1.00 97.50 108 TYR A C 1
ATOM 860 O O . TYR A 1 108 ? -3.480 4.941 -19.427 1.00 97.50 108 TYR A O 1
ATOM 868 N N . ALA A 1 109 ? -5.082 6.502 -19.336 1.00 97.38 109 ALA A N 1
ATOM 869 C CA . ALA A 1 109 ? -4.662 7.205 -20.551 1.00 97.38 109 ALA A CA 1
ATOM 870 C C . ALA A 1 109 ? -3.221 7.750 -20.480 1.00 97.38 109 ALA A C 1
ATOM 872 O O . ALA A 1 109 ? -2.556 7.872 -21.507 1.00 97.38 109 ALA A O 1
ATOM 873 N N . VAL A 1 110 ? -2.721 8.043 -19.275 1.00 97.50 110 VAL A N 1
ATOM 874 C CA . VAL A 1 110 ? -1.358 8.540 -19.048 1.00 97.50 110 VAL A CA 1
ATOM 875 C C . VAL A 1 110 ? -0.394 7.364 -18.887 1.00 97.50 110 VAL A C 1
ATOM 877 O O . VAL A 1 110 ? 0.601 7.257 -19.612 1.00 97.50 110 VAL A O 1
ATOM 880 N N . VAL A 1 111 ? -0.706 6.448 -17.964 1.00 97.69 111 VAL A N 1
ATOM 881 C CA . VAL A 1 111 ? 0.244 5.424 -17.495 1.00 97.69 111 VAL A CA 1
ATOM 882 C C . VAL A 1 111 ? 0.109 4.078 -18.220 1.00 97.69 111 VAL A C 1
ATOM 884 O O . VAL A 1 111 ? 1.027 3.270 -18.152 1.00 97.69 111 VAL A O 1
ATOM 887 N N . ARG A 1 112 ? -0.973 3.842 -18.974 1.00 97.62 112 ARG A N 1
ATOM 888 C CA . ARG A 1 112 ? -1.293 2.575 -19.676 1.00 97.62 112 ARG A CA 1
ATOM 889 C C . ARG A 1 112 ? -1.379 1.341 -18.773 1.00 97.62 112 ARG A C 1
ATOM 891 O O . ARG A 1 112 ? -1.149 0.218 -19.218 1.00 97.62 112 ARG A O 1
ATOM 898 N N . ALA A 1 113 ? -1.740 1.542 -17.515 1.00 98.06 113 ALA A N 1
ATOM 899 C CA . ALA A 1 113 ? -2.056 0.475 -16.578 1.00 98.06 113 ALA A CA 1
ATOM 900 C C . ALA A 1 113 ? -3.304 0.863 -15.775 1.00 98.06 113 ALA A C 1
ATOM 902 O O . ALA A 1 113 ? -3.471 2.043 -15.450 1.00 98.06 113 ALA A O 1
ATOM 903 N N . PRO A 1 114 ? -4.197 -0.092 -15.467 1.00 98.00 114 PRO A N 1
ATOM 904 C CA . PRO A 1 114 ? -5.313 0.165 -14.569 1.00 98.00 114 PRO A CA 1
ATOM 905 C C . PRO A 1 114 ? -4.796 0.391 -13.146 1.00 98.00 114 PRO A C 1
ATOM 907 O O . PRO A 1 114 ? -3.776 -0.176 -12.753 1.00 98.00 114 PRO A O 1
ATOM 910 N N . VAL A 1 115 ? -5.516 1.203 -12.373 1.00 98.44 115 VAL A N 1
ATOM 911 C CA . VAL A 1 115 ? -5.276 1.364 -10.936 1.00 98.44 115 VAL A CA 1
ATOM 912 C C . VAL A 1 115 ? -6.182 0.396 -10.185 1.00 98.44 115 VAL A C 1
ATOM 914 O O . VAL A 1 115 ? -7.394 0.399 -10.391 1.00 98.44 115 VAL A O 1
ATOM 917 N N . VAL A 1 116 ? -5.598 -0.414 -9.306 1.00 98.38 116 VAL A N 1
ATOM 918 C CA . VAL A 1 116 ? -6.319 -1.348 -8.438 1.00 98.38 116 VAL A CA 1
ATOM 919 C C . VAL A 1 116 ? -5.951 -1.048 -6.993 1.00 98.38 116 VAL A C 1
ATOM 921 O O . VAL A 1 116 ? -4.780 -1.113 -6.617 1.00 98.38 116 VAL A O 1
ATOM 924 N N . ILE A 1 117 ? -6.952 -0.736 -6.172 1.00 98.25 117 ILE A N 1
ATOM 925 C CA . ILE A 1 117 ? -6.764 -0.567 -4.729 1.00 98.25 117 ILE A CA 1
ATOM 926 C C . ILE A 1 117 ? -6.759 -1.951 -4.085 1.00 98.25 117 ILE A C 1
ATOM 928 O O . ILE A 1 117 ? -7.771 -2.653 -4.100 1.00 98.25 117 ILE A O 1
ATOM 932 N N . ALA A 1 118 ? -5.599 -2.364 -3.577 1.00 97.81 118 ALA A N 1
ATOM 933 C CA . ALA A 1 118 ? -5.308 -3.774 -3.334 1.00 97.81 118 ALA A CA 1
ATOM 934 C C . ALA A 1 118 ? -6.144 -4.416 -2.223 1.00 97.81 118 ALA A C 1
ATOM 936 O O . ALA A 1 118 ? -6.307 -5.635 -2.218 1.00 97.81 118 ALA A O 1
ATOM 937 N N . ASP A 1 119 ? -6.630 -3.613 -1.277 1.00 97.38 119 ASP A N 1
ATOM 938 C CA . ASP A 1 119 ? -7.394 -4.046 -0.106 1.00 97.38 119 ASP A CA 1
ATOM 939 C C . ASP A 1 119 ? -8.907 -3.791 -0.246 1.00 97.38 119 ASP A C 1
ATOM 941 O O . ASP A 1 119 ? -9.660 -3.855 0.729 1.00 97.38 119 ASP A O 1
ATOM 945 N N . GLY A 1 120 ? -9.381 -3.549 -1.471 1.00 95.94 120 GLY A N 1
ATOM 946 C CA . GLY A 1 120 ? -10.804 -3.425 -1.783 1.00 95.94 120 GLY A CA 1
ATOM 947 C C . GLY A 1 120 ? -11.414 -2.087 -1.358 1.00 95.94 120 GLY A C 1
ATOM 948 O O . GLY A 1 120 ? -10.713 -1.140 -1.002 1.00 95.94 120 GLY A O 1
ATOM 949 N N . LEU A 1 121 ? -12.749 -1.992 -1.406 1.00 94.25 121 LEU A N 1
ATOM 950 C CA . LEU A 1 121 ? -13.468 -0.721 -1.231 1.00 94.25 121 LEU A CA 1
ATOM 951 C C . LEU A 1 121 ? -13.184 -0.040 0.113 1.00 94.25 121 LEU A C 1
ATOM 953 O O . LEU A 1 121 ? -12.911 1.157 0.142 1.00 94.25 121 LEU A O 1
ATOM 957 N N . LEU A 1 122 ? -13.222 -0.805 1.207 1.00 90.81 122 LEU A N 1
ATOM 958 C CA . LEU A 1 122 ? -13.067 -0.300 2.579 1.00 90.81 122 LEU A CA 1
ATOM 959 C C . LEU A 1 122 ? -11.783 -0.791 3.273 1.00 90.81 122 LEU A C 1
ATOM 961 O O . LEU A 1 122 ? -11.578 -0.521 4.456 1.00 90.81 122 LEU A O 1
ATOM 965 N N . GLY A 1 123 ? -10.907 -1.503 2.559 1.00 91.69 123 GLY A N 1
ATOM 966 C CA . GLY A 1 123 ? -9.680 -2.063 3.133 1.00 91.69 123 GLY A CA 1
ATOM 967 C C . GLY A 1 123 ? -9.826 -3.448 3.776 1.00 91.69 123 GLY A C 1
ATOM 968 O O . GLY A 1 123 ? -8.990 -3.805 4.605 1.00 91.69 123 GLY A O 1
ATOM 969 N N . LYS A 1 124 ? -10.887 -4.196 3.431 1.00 90.88 124 LYS A N 1
ATOM 970 C CA . LYS A 1 124 ? -11.210 -5.529 3.980 1.00 90.88 124 LYS A CA 1
ATOM 971 C C . 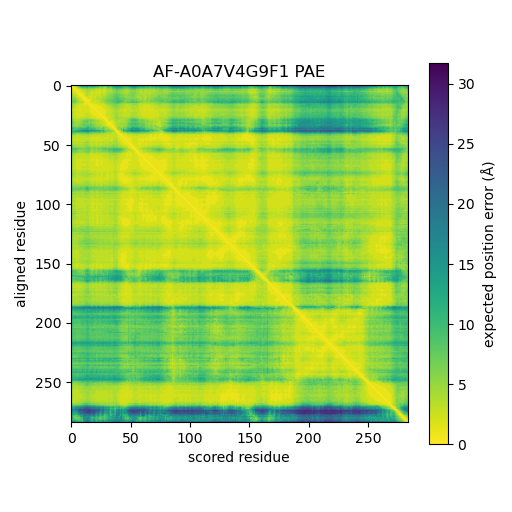LYS A 1 124 ? -10.730 -6.707 3.132 1.00 90.88 124 LYS A C 1
ATOM 973 O O . LYS A 1 124 ? -10.768 -7.834 3.609 1.00 90.88 124 LYS A O 1
ATOM 978 N N . SER A 1 125 ? -10.364 -6.482 1.872 1.00 96.25 125 SER A N 1
ATOM 979 C CA . SER A 1 125 ? -9.908 -7.564 0.997 1.00 96.25 125 SER A CA 1
ATOM 980 C C . SER A 1 125 ? -8.479 -7.926 1.377 1.00 96.25 125 SER A C 1
ATOM 982 O O . SER A 1 125 ? -7.526 -7.241 0.994 1.00 96.25 125 SER A O 1
ATOM 984 N N . GLU A 1 126 ? -8.333 -8.977 2.174 1.00 96.44 126 GLU A N 1
ATOM 985 C CA . GLU A 1 126 ? -7.056 -9.383 2.745 1.00 96.44 126 GLU A CA 1
ATOM 986 C C . GLU A 1 126 ? -6.824 -10.888 2.664 1.00 96.44 126 GLU A C 1
ATOM 988 O O . GLU A 1 126 ? -7.759 -11.680 2.573 1.00 96.44 126 GLU A O 1
ATOM 993 N N . VAL A 1 127 ? -5.547 -11.263 2.689 1.00 97.19 127 VAL A N 1
ATOM 994 C CA . VAL A 1 127 ? -5.084 -12.646 2.769 1.00 97.19 127 VAL A CA 1
ATOM 995 C C . VAL A 1 127 ? -4.136 -12.762 3.952 1.00 97.19 127 VAL A C 1
ATOM 997 O O . VAL A 1 127 ? -3.219 -11.950 4.115 1.00 97.19 127 VAL A O 1
ATOM 1000 N N . GLU A 1 128 ? -4.362 -13.786 4.763 1.00 97.00 128 GLU A N 1
ATOM 1001 C CA . GLU A 1 128 ? -3.486 -14.170 5.862 1.00 97.00 128 GLU A CA 1
ATOM 1002 C C . GLU A 1 128 ? -2.283 -14.944 5.319 1.00 97.00 128 GLU A C 1
ATOM 1004 O O . GLU A 1 128 ? -2.435 -15.907 4.567 1.00 97.00 128 GLU A O 1
ATOM 1009 N N . VAL A 1 129 ? -1.075 -14.502 5.668 1.00 95.94 129 VAL A N 1
ATOM 1010 C CA . VAL A 1 129 ? 0.175 -15.169 5.287 1.00 95.94 129 VAL A CA 1
ATOM 1011 C C . VAL A 1 129 ? 0.969 -15.493 6.541 1.00 95.94 129 VAL A C 1
ATOM 1013 O O . VAL A 1 129 ? 1.392 -14.590 7.266 1.00 95.94 129 VAL A O 1
ATOM 1016 N N . GLU A 1 130 ? 1.188 -16.781 6.779 1.00 96.75 130 GLU A N 1
ATOM 1017 C CA . GLU A 1 130 ? 2.015 -17.277 7.875 1.00 96.75 130 GLU A CA 1
ATOM 1018 C C . GLU A 1 130 ? 3.499 -16.987 7.594 1.00 96.75 130 GLU A C 1
ATOM 1020 O O . GLU A 1 130 ? 4.014 -17.277 6.513 1.00 96.75 130 GLU A O 1
ATOM 1025 N N . ILE A 1 131 ? 4.191 -16.375 8.556 1.00 96.50 131 ILE A N 1
ATOM 1026 C CA . ILE A 1 131 ? 5.607 -15.990 8.438 1.00 96.50 131 ILE A CA 1
ATOM 1027 C C . ILE A 1 131 ? 6.475 -16.466 9.606 1.00 96.50 131 ILE A C 1
ATOM 1029 O O . ILE A 1 131 ? 7.703 -16.485 9.462 1.00 96.50 131 ILE A O 1
ATOM 1033 N N . ASN A 1 132 ? 5.858 -16.836 10.736 1.00 96.50 132 ASN A N 1
ATOM 1034 C CA . ASN A 1 132 ? 6.510 -17.383 11.931 1.00 96.50 132 ASN A CA 1
ATOM 1035 C C . ASN A 1 132 ? 7.730 -16.564 12.384 1.00 96.50 132 ASN A C 1
ATOM 1037 O O . ASN A 1 132 ? 8.857 -17.069 12.462 1.00 96.50 132 ASN A O 1
ATOM 1041 N N . LYS A 1 133 ? 7.517 -15.263 12.622 1.00 96.81 133 LYS A N 1
ATOM 1042 C CA . LYS A 1 133 ? 8.539 -14.306 13.072 1.00 96.81 133 LYS A CA 1
ATOM 1043 C C . LYS A 1 133 ? 8.258 -13.789 14.486 1.00 96.81 133 LYS A C 1
ATOM 1045 O O . LYS A 1 133 ? 7.316 -14.219 15.143 1.00 96.81 133 LYS A O 1
ATOM 1050 N N . GLU A 1 134 ? 9.161 -12.943 14.982 1.00 95.31 134 GLU A N 1
ATOM 1051 C CA . GLU A 1 134 ? 9.198 -12.484 16.375 1.00 95.31 134 GLU A CA 1
ATOM 1052 C C . GLU A 1 134 ? 7.947 -11.672 16.728 1.00 95.31 134 GLU A C 1
ATOM 1054 O O . GLU A 1 134 ? 7.358 -11.888 17.783 1.00 95.31 134 GLU A O 1
ATOM 1059 N N . GLN A 1 135 ? 7.541 -10.748 15.853 1.00 94.94 135 GLN A N 1
ATOM 1060 C CA . GLN A 1 135 ? 6.390 -9.876 16.088 1.00 94.94 135 GLN A CA 1
ATOM 1061 C C . GLN A 1 135 ? 5.080 -10.521 15.633 1.00 94.94 135 GLN A C 1
ATOM 1063 O O . GLN A 1 135 ? 4.047 -10.326 16.275 1.00 94.94 135 GLN A O 1
ATOM 1068 N N . PHE A 1 136 ? 5.109 -11.289 14.543 1.00 95.62 136 PHE A N 1
ATOM 1069 C CA . PHE A 1 136 ? 3.921 -11.902 13.964 1.00 95.62 136 PHE A CA 1
ATOM 1070 C C . PHE A 1 136 ? 4.147 -13.358 13.561 1.00 95.62 136 PHE A C 1
ATOM 1072 O O . PHE A 1 136 ? 5.075 -13.695 12.826 1.00 95.62 136 PHE A O 1
ATOM 1079 N N . GLN A 1 137 ? 3.205 -14.218 13.955 1.00 96.44 137 GLN A N 1
ATOM 1080 C CA . GLN A 1 137 ? 3.067 -15.542 13.343 1.00 96.44 137 GLN A CA 1
ATOM 1081 C C . GLN A 1 137 ? 2.444 -15.430 11.949 1.00 96.44 137 GLN A C 1
ATOM 1083 O O . GLN A 1 137 ? 2.878 -16.101 11.022 1.00 96.44 137 GLN A O 1
ATOM 1088 N N . THR A 1 138 ? 1.472 -14.528 11.782 1.00 96.75 138 THR A N 1
ATOM 1089 C CA . THR A 1 138 ? 0.742 -14.285 10.531 1.00 96.75 138 THR A CA 1
ATOM 1090 C C . THR A 1 138 ? 0.609 -12.787 10.269 1.00 96.75 138 THR A C 1
ATOM 1092 O O . THR A 1 138 ? 0.398 -12.006 11.198 1.00 96.75 138 THR A O 1
ATOM 1095 N N . VAL A 1 139 ? 0.714 -12.386 9.002 1.00 97.06 139 VAL A N 1
ATOM 1096 C CA . VAL A 1 139 ? 0.496 -11.006 8.541 1.00 97.06 139 VAL A CA 1
ATOM 1097 C C . VAL A 1 139 ? -0.699 -10.914 7.595 1.00 97.06 139 VAL A C 1
ATOM 1099 O O . VAL A 1 139 ? -1.018 -11.872 6.895 1.00 97.06 139 VAL A O 1
ATOM 1102 N N . PHE A 1 140 ? -1.335 -9.741 7.546 1.00 97.19 140 PHE A N 1
ATOM 1103 C CA . PHE A 1 140 ? -2.526 -9.486 6.725 1.00 97.19 140 PHE A CA 1
ATOM 1104 C C . PHE A 1 140 ? -2.165 -8.631 5.507 1.00 97.19 140 PHE A C 1
ATOM 1106 O O . PHE A 1 140 ? -1.935 -7.419 5.614 1.00 97.19 140 PHE A O 1
ATOM 1113 N N . LEU A 1 141 ? -2.079 -9.266 4.340 1.00 97.31 141 LEU A N 1
ATOM 1114 C CA . LEU A 1 141 ? -1.700 -8.608 3.090 1.00 97.31 141 LEU A CA 1
ATOM 1115 C C . LEU A 1 141 ? -2.931 -8.231 2.274 1.00 97.31 141 LEU A C 1
ATOM 1117 O O . LEU A 1 141 ? -3.935 -8.933 2.284 1.00 97.31 141 LEU A O 1
ATOM 1121 N N . ALA A 1 142 ? -2.837 -7.137 1.528 1.00 97.81 142 ALA A N 1
ATOM 1122 C CA . ALA A 1 142 ? -3.877 -6.713 0.608 1.00 97.81 142 ALA A CA 1
ATOM 1123 C C . ALA A 1 142 ? -4.058 -7.755 -0.515 1.00 97.81 142 ALA A C 1
ATOM 1125 O O . ALA A 1 142 ? -3.085 -8.156 -1.164 1.00 97.81 142 ALA A O 1
ATOM 1126 N N . GLN A 1 143 ? -5.297 -8.194 -0.743 1.00 97.56 143 GLN A N 1
ATOM 1127 C CA . GLN A 1 143 ? -5.599 -9.369 -1.563 1.00 97.56 143 GLN A CA 1
ATOM 1128 C C . GLN A 1 143 ? -5.090 -9.258 -3.006 1.00 97.56 143 GLN A C 1
ATOM 1130 O O . GLN A 1 143 ? -4.365 -10.144 -3.456 1.00 97.56 143 GLN A O 1
ATOM 1135 N N . ALA A 1 144 ? -5.381 -8.165 -3.719 1.00 96.94 144 ALA A N 1
ATOM 1136 C CA . ALA A 1 144 ? -4.959 -8.048 -5.122 1.00 96.94 144 ALA A CA 1
ATOM 1137 C C . ALA A 1 144 ? -3.426 -7.987 -5.258 1.00 96.94 144 ALA A C 1
ATOM 1139 O O . ALA A 1 144 ? -2.851 -8.476 -6.233 1.00 96.94 144 ALA A O 1
ATOM 1140 N N . LEU A 1 145 ? -2.742 -7.422 -4.253 1.00 94.94 145 LEU A N 1
ATOM 1141 C CA . LEU A 1 145 ? -1.286 -7.445 -4.209 1.00 94.94 145 LEU A CA 1
ATOM 1142 C C . LEU A 1 145 ? -0.781 -8.863 -3.970 1.00 94.94 145 LEU A C 1
ATOM 1144 O O . LEU A 1 145 ? 0.163 -9.255 -4.644 1.00 94.94 145 LEU A O 1
ATOM 1148 N N . HIS A 1 146 ? -1.387 -9.639 -3.065 1.00 94.56 146 HIS A N 1
ATOM 1149 C CA . HIS A 1 146 ? -1.048 -11.049 -2.840 1.00 94.56 146 HIS A CA 1
ATOM 1150 C C . HIS A 1 146 ? -1.265 -11.902 -4.103 1.00 94.56 146 HIS A C 1
ATOM 1152 O O . HIS A 1 146 ? -0.407 -12.718 -4.443 1.00 94.56 146 HIS A O 1
ATOM 1158 N N . GLU A 1 147 ? -2.353 -11.668 -4.835 1.00 93.44 147 GLU A N 1
ATOM 1159 C CA . GLU A 1 147 ? -2.711 -12.389 -6.061 1.00 93.44 147 GLU A CA 1
ATOM 1160 C C . GLU A 1 147 ? -1.750 -12.141 -7.233 1.00 93.44 147 GLU A C 1
ATOM 1162 O O . GLU A 1 147 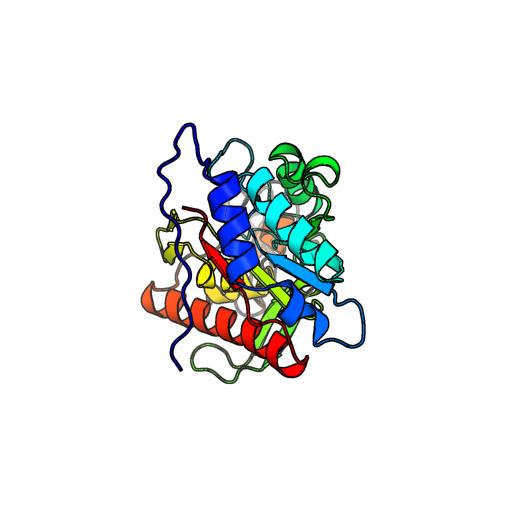? -1.566 -13.038 -8.058 1.00 93.44 147 GLU A O 1
ATOM 1167 N N . ALA A 1 148 ? -1.083 -10.983 -7.287 1.00 91.88 148 ALA A N 1
ATOM 1168 C CA . ALA A 1 148 ? -0.086 -10.698 -8.317 1.00 91.88 148 ALA A CA 1
ATOM 1169 C C . ALA A 1 148 ? 1.065 -11.723 -8.303 1.00 91.88 148 ALA A C 1
ATOM 1171 O O . ALA A 1 148 ? 1.624 -12.045 -7.253 1.00 91.88 148 ALA A O 1
ATOM 1172 N N . GLU A 1 149 ? 1.473 -12.208 -9.473 1.00 88.69 149 GLU A N 1
ATOM 1173 C CA . GLU A 1 149 ? 2.557 -13.194 -9.615 1.00 88.69 149 GLU A CA 1
ATOM 1174 C C . GLU A 1 149 ? 3.944 -12.565 -9.440 1.00 88.69 149 GLU A C 1
ATOM 1176 O O . GLU A 1 149 ? 4.919 -13.251 -9.138 1.00 88.69 149 GLU A O 1
ATOM 1181 N N . GLY A 1 150 ? 4.040 -11.249 -9.608 1.00 87.50 150 GLY A N 1
ATOM 1182 C CA . GLY A 1 150 ? 5.260 -10.485 -9.415 1.00 87.50 150 GLY A CA 1
ATOM 1183 C C . GLY A 1 150 ? 4.962 -9.038 -9.060 1.00 87.50 150 GLY A C 1
ATOM 1184 O O . GLY A 1 150 ? 3.815 -8.588 -9.114 1.00 87.50 150 GLY A O 1
ATOM 1185 N N . MET A 1 151 ? 6.003 -8.304 -8.680 1.00 89.19 151 MET A N 1
ATOM 1186 C CA . MET A 1 151 ? 5.859 -6.920 -8.250 1.00 89.19 151 MET A CA 1
ATOM 1187 C C . MET A 1 151 ? 7.072 -6.082 -8.655 1.00 89.19 151 MET A C 1
ATOM 1189 O O . MET A 1 151 ? 8.204 -6.552 -8.611 1.00 89.19 151 MET A O 1
ATOM 1193 N N . VAL A 1 152 ? 6.827 -4.827 -9.009 1.00 90.75 152 VAL A N 1
ATOM 1194 C CA . VAL A 1 152 ? 7.828 -3.762 -9.101 1.00 90.75 152 VAL A CA 1
ATOM 1195 C C . VAL A 1 152 ? 7.445 -2.719 -8.065 1.00 90.75 152 VAL A C 1
ATOM 1197 O O . VAL A 1 152 ? 6.304 -2.260 -8.063 1.00 90.75 152 VAL A O 1
ATOM 1200 N N . VAL A 1 153 ? 8.360 -2.361 -7.170 1.00 91.31 153 VAL A N 1
ATOM 1201 C CA . VAL A 1 153 ? 8.106 -1.335 -6.157 1.00 91.31 153 VAL A CA 1
ATOM 1202 C C . VAL A 1 153 ? 8.762 -0.051 -6.626 1.00 91.31 153 VAL A C 1
ATOM 1204 O O . VAL A 1 153 ? 9.980 0.047 -6.693 1.00 91.31 153 VAL A O 1
ATOM 1207 N N . MET A 1 154 ? 7.945 0.936 -6.969 1.00 91.69 154 MET A N 1
ATOM 1208 C CA . MET A 1 154 ? 8.422 2.266 -7.311 1.00 91.69 154 MET A CA 1
ATOM 1209 C C . MET A 1 154 ? 8.301 3.157 -6.086 1.00 91.69 154 MET A C 1
ATOM 1211 O O . MET A 1 154 ? 7.193 3.426 -5.605 1.00 91.69 154 MET A O 1
ATOM 1215 N N . SER A 1 155 ? 9.442 3.615 -5.589 1.00 88.19 155 SER A N 1
ATOM 1216 C CA . SER A 1 155 ? 9.523 4.458 -4.401 1.00 88.19 155 SER A CA 1
ATOM 1217 C C . SER A 1 155 ? 10.232 5.769 -4.708 1.00 88.19 155 SER A C 1
ATOM 1219 O O . SER A 1 155 ? 10.915 5.929 -5.714 1.00 88.19 155 SER A O 1
ATOM 1221 N N . HIS A 1 156 ? 9.982 6.752 -3.857 1.00 83.31 156 HIS A N 1
ATOM 1222 C CA . HIS A 1 156 ? 10.725 7.997 -3.846 1.00 83.31 156 HIS A CA 1
ATOM 1223 C C . HIS A 1 156 ? 11.211 8.220 -2.425 1.00 83.31 156 HIS A C 1
ATOM 1225 O O . HIS A 1 156 ? 10.549 7.822 -1.457 1.00 83.31 156 HIS A O 1
ATOM 1231 N N . PHE A 1 157 ? 12.364 8.859 -2.308 1.00 74.00 157 PHE A N 1
ATOM 1232 C CA . PHE A 1 157 ? 12.944 9.133 -1.012 1.00 74.00 157 PHE A CA 1
ATOM 1233 C C . PHE A 1 157 ? 12.101 10.169 -0.260 1.00 74.00 157 PHE A C 1
ATOM 1235 O O . PHE A 1 157 ? 11.835 11.267 -0.756 1.00 74.00 157 PHE A O 1
ATOM 1242 N N . LYS A 1 158 ? 11.684 9.827 0.959 1.00 72.81 158 LYS A N 1
ATOM 1243 C CA . LYS A 1 158 ? 10.950 10.738 1.844 1.00 72.81 158 LYS A CA 1
ATOM 1244 C C . LYS A 1 158 ? 11.284 10.433 3.299 1.00 72.81 158 LYS A C 1
ATOM 1246 O O . LYS A 1 158 ? 11.247 9.278 3.699 1.00 72.81 158 LYS A O 1
ATOM 1251 N N . LEU A 1 159 ? 11.518 11.453 4.123 1.00 73.50 159 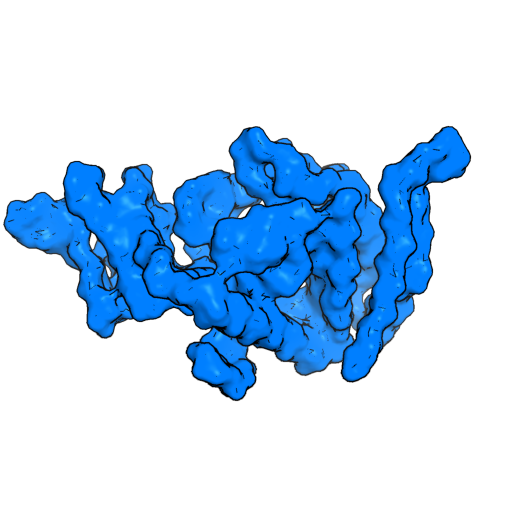LEU A N 1
ATOM 1252 C CA . LEU A 1 159 ? 11.610 11.264 5.574 1.00 73.50 159 LEU A CA 1
ATOM 1253 C C . LEU A 1 159 ? 10.236 10.938 6.176 1.00 73.50 159 LEU A C 1
ATOM 1255 O O . LEU A 1 159 ? 9.206 11.471 5.752 1.00 73.50 159 LEU A O 1
ATOM 1259 N N . HIS A 1 160 ? 10.215 10.061 7.175 1.00 81.62 160 HIS A N 1
ATOM 1260 C CA . HIS A 1 160 ? 9.003 9.677 7.889 1.00 81.62 160 HIS A CA 1
ATOM 1261 C C . HIS A 1 160 ? 9.237 9.638 9.395 1.00 81.62 160 HIS A C 1
ATOM 1263 O O . HIS A 1 160 ? 10.157 8.966 9.848 1.00 81.62 160 HIS A O 1
ATOM 1269 N N . GLU A 1 161 ? 8.342 10.264 10.156 1.00 76.56 161 GLU A N 1
ATOM 1270 C CA . GLU A 1 161 ? 8.495 10.511 11.598 1.00 76.56 161 GLU A CA 1
ATOM 1271 C C . GLU A 1 161 ? 8.845 9.251 12.405 1.00 76.56 161 GLU A C 1
ATOM 1273 O O . GLU A 1 161 ? 9.818 9.254 13.147 1.00 76.56 161 GLU A O 1
ATOM 1278 N N . MET A 1 162 ? 8.123 8.143 12.200 1.00 76.12 162 MET A N 1
ATOM 1279 C CA . MET A 1 162 ? 8.420 6.863 12.872 1.00 76.12 162 MET A CA 1
ATOM 1280 C C . MET A 1 162 ? 9.305 5.919 12.050 1.00 76.12 162 MET A C 1
ATOM 1282 O O . MET A 1 162 ? 9.878 4.976 12.580 1.00 76.12 162 MET A O 1
ATOM 1286 N N . GLY A 1 163 ? 9.374 6.126 10.733 1.00 73.94 163 GLY A N 1
ATOM 1287 C CA . GLY A 1 163 ? 10.019 5.176 9.818 1.00 73.94 163 GLY A CA 1
ATOM 1288 C C . GLY A 1 163 ? 11.480 5.500 9.527 1.00 73.94 163 GLY A C 1
ATOM 1289 O O . GLY A 1 163 ? 12.149 4.709 8.868 1.00 73.94 163 GLY A O 1
ATOM 1290 N N . GLY A 1 164 ? 11.953 6.677 9.949 1.00 79.56 164 GLY A N 1
ATOM 1291 C CA . GLY A 1 164 ? 13.198 7.270 9.473 1.00 79.56 164 GLY A CA 1
ATOM 1292 C C . GLY A 1 164 ? 13.081 7.615 7.990 1.00 79.56 164 GLY A C 1
ATOM 1293 O O . GLY A 1 164 ? 12.693 8.726 7.629 1.00 79.56 164 GLY A O 1
ATOM 1294 N N . PHE A 1 165 ? 13.337 6.631 7.130 1.00 76.31 165 PHE A N 1
ATOM 1295 C CA . PHE A 1 165 ? 13.268 6.758 5.678 1.00 76.31 165 PHE A CA 1
ATOM 1296 C C . PHE A 1 165 ? 12.084 5.970 5.103 1.00 76.31 165 PHE A C 1
ATOM 1298 O O . PHE A 1 165 ? 11.866 4.794 5.390 1.00 76.31 165 PHE A O 1
ATOM 1305 N N . GLY A 1 166 ? 11.301 6.633 4.263 1.00 74.44 166 GLY A N 1
ATOM 1306 C CA . GLY A 1 166 ? 10.415 6.004 3.298 1.00 74.44 166 GLY A CA 1
ATOM 1307 C C . GLY A 1 166 ? 11.208 5.588 2.061 1.00 74.44 166 GLY A C 1
ATOM 1308 O O . GLY A 1 166 ? 12.032 6.349 1.567 1.00 74.44 166 GLY A O 1
ATOM 1309 N N . GLY A 1 167 ? 10.930 4.379 1.585 1.00 85.00 167 GLY A N 1
ATOM 1310 C CA . GLY A 1 167 ? 11.538 3.735 0.421 1.00 85.00 167 GLY A CA 1
ATOM 1311 C C . GLY A 1 167 ? 10.785 2.436 0.130 1.00 85.00 167 GLY A C 1
ATOM 1312 O O . GLY A 1 167 ? 9.685 2.237 0.670 1.00 85.00 167 GLY A O 1
ATOM 1313 N N . ALA A 1 168 ? 11.354 1.522 -0.654 1.00 86.00 168 ALA A N 1
ATOM 1314 C CA . ALA A 1 168 ? 10.609 0.336 -1.078 1.00 86.00 168 ALA A CA 1
ATOM 1315 C C . ALA A 1 168 ? 10.164 -0.593 0.030 1.00 86.00 168 ALA A C 1
ATOM 1317 O O . ALA A 1 168 ? 9.033 -1.064 -0.024 1.00 86.00 168 ALA A O 1
ATOM 1318 N N . LEU A 1 169 ? 10.989 -0.839 1.049 1.00 88.44 169 LEU A N 1
ATOM 1319 C CA . LEU A 1 169 ? 10.589 -1.744 2.130 1.00 88.44 169 LEU A CA 1
ATOM 1320 C C . LEU A 1 169 ? 9.356 -1.216 2.861 1.00 88.44 169 LEU A C 1
ATOM 1322 O O . LEU A 1 169 ? 8.415 -1.967 3.099 1.00 88.44 169 LEU A O 1
ATOM 1326 N N . LYS A 1 170 ? 9.304 0.092 3.133 1.00 88.94 170 LYS A N 1
ATOM 1327 C CA . LYS A 1 170 ? 8.116 0.722 3.715 1.00 88.94 170 LYS A CA 1
ATOM 1328 C C . LYS A 1 170 ? 6.935 0.700 2.745 1.00 88.94 170 LYS A C 1
ATOM 1330 O O . LYS A 1 170 ? 5.816 0.417 3.159 1.00 88.94 170 LYS A O 1
ATOM 1335 N N . ASN A 1 171 ? 7.158 1.035 1.478 1.00 90.44 171 ASN A N 1
ATOM 1336 C CA . ASN A 1 171 ? 6.105 1.076 0.462 1.00 90.44 171 ASN A CA 1
ATOM 1337 C C . ASN A 1 171 ? 5.462 -0.309 0.273 1.00 90.44 171 ASN A C 1
ATOM 1339 O O . ASN A 1 171 ? 4.240 -0.431 0.239 1.00 90.44 171 ASN A O 1
ATOM 1343 N N . MET A 1 172 ? 6.288 -1.352 0.252 1.00 91.00 172 MET A N 1
ATOM 1344 C CA . MET A 1 172 ? 5.877 -2.747 0.188 1.00 91.00 172 MET A CA 1
ATOM 1345 C C . MET A 1 172 ? 5.191 -3.206 1.477 1.00 91.00 172 MET A C 1
ATOM 1347 O O . MET A 1 172 ? 4.104 -3.762 1.409 1.00 91.00 172 MET A O 1
ATOM 1351 N N . ALA A 1 173 ? 5.787 -2.967 2.647 1.00 93.38 173 ALA A N 1
ATOM 1352 C CA . ALA A 1 173 ? 5.225 -3.411 3.921 1.00 93.38 173 ALA A CA 1
ATOM 1353 C C . ALA A 1 173 ? 3.915 -2.694 4.251 1.00 93.38 173 ALA A C 1
ATOM 1355 O O . ALA A 1 173 ? 2.880 -3.319 4.473 1.00 93.38 173 ALA A O 1
ATOM 1356 N N . MET A 1 174 ? 3.948 -1.362 4.258 1.00 92.88 174 MET A N 1
ATOM 1357 C CA . MET A 1 174 ? 2.809 -0.554 4.665 1.00 92.88 174 MET A CA 1
ATOM 1358 C C . MET A 1 174 ? 1.763 -0.489 3.558 1.00 92.88 174 MET A C 1
ATOM 1360 O O . MET A 1 174 ? 0.588 -0.702 3.819 1.00 92.88 174 MET A O 1
ATOM 1364 N N . GLY A 1 175 ? 2.171 -0.229 2.315 1.00 92.88 175 GLY A N 1
ATOM 1365 C CA . GLY A 1 175 ? 1.253 -0.170 1.176 1.00 92.88 175 GLY A CA 1
ATOM 1366 C C . GLY A 1 175 ? 0.849 -1.545 0.630 1.00 92.88 175 GLY A C 1
ATOM 1367 O O . GLY A 1 175 ? -0.031 -1.625 -0.219 1.00 92.88 175 GLY A O 1
ATOM 1368 N N . GLY A 1 176 ? 1.486 -2.632 1.067 1.00 94.56 176 GLY A N 1
ATOM 1369 C CA . GLY A 1 176 ? 1.066 -4.000 0.747 1.00 94.56 176 GLY A CA 1
ATOM 1370 C C . GLY A 1 176 ? 0.220 -4.659 1.829 1.00 94.56 176 GLY A C 1
ATOM 1371 O O . GLY A 1 176 ? -0.389 -5.693 1.570 1.00 94.56 176 GLY A O 1
ATOM 1372 N N . ALA A 1 177 ? 0.136 -4.063 3.017 1.00 96.62 177 ALA A N 1
ATOM 1373 C CA . ALA A 1 177 ? -0.747 -4.518 4.078 1.00 96.62 177 ALA A CA 1
ATOM 1374 C C . ALA A 1 177 ? -2.198 -4.077 3.838 1.00 96.62 177 ALA A C 1
ATOM 1376 O O . ALA A 1 177 ? -2.455 -3.006 3.269 1.00 96.62 177 ALA A O 1
ATOM 1377 N N . SER A 1 178 ? -3.139 -4.888 4.320 1.00 95.56 178 SER A N 1
ATOM 1378 C CA . SER A 1 178 ? -4.541 -4.489 4.460 1.00 95.56 178 SER A CA 1
ATOM 1379 C C . SER A 1 178 ? -4.703 -3.434 5.557 1.00 95.56 178 SER A C 1
ATOM 1381 O O . SER A 1 178 ? -3.753 -3.094 6.270 1.00 95.56 178 SER A O 1
ATOM 1383 N N . ARG A 1 179 ? -5.921 -2.924 5.754 1.00 92.31 179 ARG A N 1
ATOM 1384 C CA . ARG A 1 179 ? -6.207 -1.995 6.854 1.00 92.31 179 ARG A CA 1
ATOM 1385 C C . ARG A 1 179 ? -5.899 -2.619 8.223 1.00 92.31 179 ARG A C 1
ATOM 1387 O O . ARG A 1 179 ? -5.194 -2.001 9.021 1.00 92.31 179 ARG A O 1
ATOM 1394 N N . LYS A 1 180 ? -6.321 -3.866 8.458 1.00 92.50 180 LYS A N 1
ATOM 1395 C CA . LYS A 1 180 ? -5.979 -4.634 9.668 1.00 92.50 180 LYS A CA 1
ATOM 1396 C C . LYS A 1 180 ? -4.466 -4.796 9.814 1.00 92.50 180 LYS A C 1
ATOM 1398 O O . LYS A 1 180 ? -3.916 -4.538 10.882 1.00 92.50 180 LYS A O 1
ATOM 1403 N N . GLY A 1 181 ? -3.775 -5.136 8.725 1.00 94.44 181 GLY A N 1
ATOM 1404 C CA . GLY A 1 181 ? -2.327 -5.321 8.755 1.00 94.44 181 GLY A CA 1
ATOM 1405 C C . GLY A 1 181 ? -1.545 -4.038 9.048 1.00 94.44 181 GLY A C 1
ATOM 1406 O O . GLY A 1 181 ? -0.565 -4.046 9.795 1.00 94.44 181 GLY A O 1
ATOM 1407 N N . LYS A 1 182 ? -2.002 -2.896 8.527 1.00 93.19 182 LYS A N 1
ATOM 1408 C CA . LYS A 1 182 ? -1.437 -1.584 8.872 1.00 93.19 182 LYS A CA 1
ATOM 1409 C C . LYS A 1 182 ? -1.679 -1.239 10.333 1.00 93.19 182 LYS A C 1
ATOM 1411 O O . LYS A 1 182 ? -0.801 -0.644 10.954 1.00 93.19 182 LYS A O 1
ATOM 1416 N N . MET A 1 183 ? -2.858 -1.562 10.869 1.00 90.75 183 MET A N 1
ATOM 1417 C CA . MET A 1 183 ? -3.168 -1.310 12.276 1.00 90.75 183 MET A CA 1
ATOM 1418 C C . MET A 1 183 ? -2.226 -2.117 13.172 1.00 90.75 183 MET A C 1
ATOM 1420 O O . MET A 1 183 ? -1.583 -1.535 14.037 1.00 90.75 183 MET A O 1
ATOM 1424 N N . ALA A 1 184 ? -2.041 -3.408 12.877 1.00 91.94 184 ALA A N 1
ATOM 1425 C CA . ALA A 1 184 ? -1.128 -4.287 13.608 1.00 91.94 184 ALA A CA 1
ATOM 1426 C C . ALA A 1 184 ? 0.330 -3.779 13.616 1.00 91.94 184 ALA A C 1
ATOM 1428 O O . ALA A 1 184 ? 1.052 -3.944 14.603 1.00 91.94 184 ALA A O 1
ATOM 1429 N N . GLN A 1 185 ? 0.768 -3.125 12.532 1.00 91.81 185 GLN A N 1
ATOM 1430 C CA . GLN A 1 185 ? 2.090 -2.494 12.469 1.00 91.81 185 GLN A CA 1
ATOM 1431 C C . GLN A 1 185 ? 2.226 -1.290 13.414 1.00 91.81 185 GLN A C 1
ATOM 1433 O O . GLN A 1 185 ? 3.310 -1.078 13.947 1.00 91.81 185 GLN A O 1
ATOM 1438 N N . HIS A 1 186 ? 1.159 -0.515 13.631 1.00 87.44 186 HIS A N 1
ATOM 1439 C CA . HIS A 1 186 ? 1.209 0.764 14.354 1.00 87.44 186 HIS A CA 1
ATOM 1440 C C . HIS A 1 186 ? 0.695 0.722 15.791 1.00 87.44 186 HIS A C 1
ATOM 1442 O O . HIS A 1 186 ? 0.971 1.645 16.556 1.00 87.44 186 HIS A O 1
ATOM 1448 N N . SER A 1 187 ? -0.098 -0.287 16.142 1.00 81.38 187 SER A N 1
ATOM 1449 C CA . SER A 1 187 ? -0.735 -0.364 17.447 1.00 81.38 187 SER A CA 1
ATOM 1450 C C . SER A 1 187 ? -1.054 -1.803 17.831 1.00 81.38 187 SER A C 1
ATOM 1452 O O . SER A 1 187 ? -1.400 -2.626 16.985 1.00 81.38 187 SER A O 1
ATOM 1454 N N . ASN A 1 188 ? -0.978 -2.077 19.132 1.00 75.38 188 ASN A N 1
ATOM 1455 C CA . ASN A 1 188 ? -1.439 -3.328 19.745 1.00 75.38 188 ASN A CA 1
ATOM 1456 C C . ASN A 1 188 ? -2.762 -3.154 20.503 1.00 75.38 188 ASN A C 1
ATOM 1458 O O . ASN A 1 188 ? -3.182 -4.058 21.219 1.00 75.38 188 ASN A O 1
ATOM 1462 N N . ILE A 1 189 ? -3.391 -1.982 20.408 1.00 77.25 189 ILE A N 1
ATOM 1463 C CA . ILE A 1 189 ? -4.607 -1.649 21.150 1.00 77.25 189 ILE A CA 1
ATOM 1464 C C . ILE A 1 189 ? -5.685 -1.115 20.219 1.00 77.25 189 ILE A C 1
ATOM 1466 O O . ILE A 1 189 ? -5.430 -0.655 19.104 1.00 77.25 189 ILE A O 1
ATOM 1470 N N . ALA A 1 190 ? -6.924 -1.212 20.693 1.00 85.75 190 ALA A N 1
ATOM 1471 C CA . ALA A 1 190 ? -8.083 -0.752 19.958 1.00 85.75 190 ALA A CA 1
ATOM 1472 C C . ALA A 1 190 ? -7.985 0.750 19.608 1.00 85.75 190 ALA A C 1
ATOM 1474 O O . ALA A 1 190 ? -7.385 1.528 20.361 1.00 85.75 190 ALA A O 1
ATOM 1475 N N . PRO A 1 191 ? -8.601 1.179 18.488 1.00 88.31 191 PRO A N 1
ATOM 1476 C CA . PRO A 1 191 ? -8.804 2.594 18.199 1.00 88.31 191 PRO A CA 1
ATOM 1477 C C . PRO A 1 191 ? -9.517 3.318 19.347 1.00 88.31 191 PRO A C 1
ATOM 1479 O O . PRO A 1 191 ? -10.242 2.708 20.132 1.00 88.31 191 PRO A O 1
ATOM 1482 N N . MET A 1 192 ? -9.353 4.635 19.406 1.00 90.56 192 MET A N 1
ATOM 1483 C CA . MET A 1 192 ? -9.950 5.488 20.430 1.00 90.56 192 MET A CA 1
ATOM 1484 C C . MET A 1 192 ? -10.992 6.424 19.820 1.00 90.56 192 MET A C 1
ATOM 1486 O O . MET A 1 192 ? -10.760 7.044 18.780 1.00 90.56 192 MET A O 1
ATOM 1490 N N . VAL A 1 193 ? -12.135 6.565 20.491 1.00 93.31 193 VAL A N 1
ATOM 1491 C CA . VAL A 1 193 ? -13.177 7.528 20.122 1.00 93.31 193 VAL A CA 1
ATOM 1492 C C . VAL A 1 193 ? -12.902 8.863 20.811 1.00 93.31 193 VAL A C 1
ATOM 1494 O O . VAL A 1 193 ? -12.712 8.929 22.021 1.00 93.31 193 VAL A O 1
ATOM 1497 N N . THR A 1 194 ? -12.922 9.958 20.052 1.00 93.25 194 THR A N 1
ATOM 1498 C CA . THR A 1 194 ? -12.895 11.314 20.614 1.00 93.25 194 THR A CA 1
ATOM 1499 C C . THR A 1 194 ? -14.297 11.678 21.102 1.00 93.25 194 THR A C 1
ATOM 1501 O O . THR A 1 194 ? -15.076 12.299 20.374 1.00 93.25 194 THR A O 1
ATOM 1504 N N . GLU A 1 195 ? -14.634 11.288 22.332 1.00 91.75 195 GLU A N 1
ATOM 1505 C CA . GLU A 1 195 ? -15.993 11.413 22.890 1.00 91.75 195 GLU A CA 1
ATOM 1506 C C . GLU A 1 195 ? -16.597 12.813 22.740 1.00 91.75 195 GLU A C 1
ATOM 1508 O O . GLU A 1 195 ? -17.743 12.952 22.313 1.00 91.75 195 GLU A O 1
ATOM 1513 N N . LYS A 1 196 ? -15.800 13.861 22.994 1.00 92.12 196 LYS A N 1
ATOM 1514 C CA . LYS A 1 196 ? -16.231 15.268 22.904 1.00 92.12 196 LYS A CA 1
ATOM 1515 C C . LYS A 1 196 ? -16.775 15.664 21.529 1.00 92.12 196 LYS A C 1
ATOM 1517 O O . LYS A 1 196 ? -17.575 16.587 21.441 1.00 92.12 196 LYS A O 1
ATOM 1522 N N . LYS A 1 197 ? -16.318 15.007 20.460 1.00 92.38 197 LYS A N 1
ATOM 1523 C CA . LYS A 1 197 ? -16.739 15.288 19.079 1.00 92.38 197 LYS A CA 1
ATOM 1524 C C . LYS A 1 197 ? -17.711 14.244 18.537 1.00 92.38 197 LYS A C 1
ATOM 1526 O O . LYS A 1 197 ? -18.348 14.476 17.513 1.00 92.38 197 LYS A O 1
ATOM 1531 N N . CYS A 1 198 ? -17.817 13.094 19.200 1.00 95.69 198 CYS A N 1
ATOM 1532 C CA . CYS A 1 198 ? -18.683 12.007 18.783 1.00 95.69 198 CYS A CA 1
ATOM 1533 C C . CYS A 1 198 ? -20.150 12.449 18.839 1.00 95.69 198 CYS A C 1
ATOM 1535 O O . CYS A 1 198 ? -20.627 12.954 19.853 1.00 95.69 198 CYS A O 1
ATOM 1537 N N . THR A 1 199 ? -20.879 12.261 17.744 1.00 95.12 199 THR A N 1
ATOM 1538 C CA . THR A 1 199 ? -22.294 12.640 17.637 1.00 95.12 199 THR A CA 1
ATOM 1539 C C . THR A 1 199 ? -23.239 11.557 18.152 1.00 95.12 199 THR A C 1
ATOM 1541 O O . THR A 1 199 ? -24.409 11.844 18.363 1.00 95.12 199 THR A O 1
ATOM 1544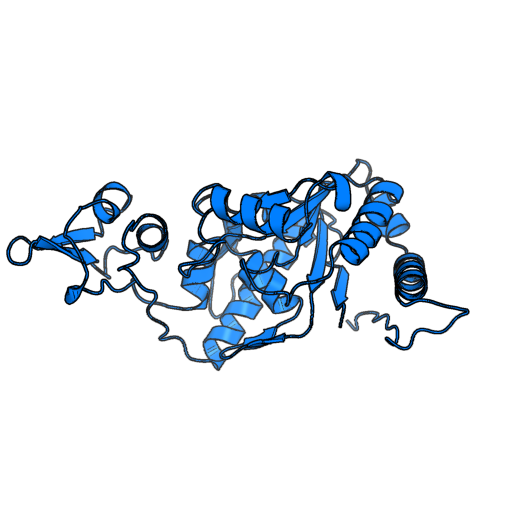 N N . GLY A 1 200 ? -22.748 10.331 18.369 1.00 95.50 200 GLY A N 1
ATOM 1545 C CA . GLY A 1 200 ? -23.587 9.191 18.753 1.00 95.50 200 GLY A CA 1
ATOM 1546 C C . GLY A 1 200 ? -24.373 8.565 17.597 1.00 95.50 200 GLY A C 1
ATOM 1547 O O . GLY A 1 200 ? -25.302 7.812 17.842 1.00 95.50 200 GLY A O 1
ATOM 1548 N N . CYS A 1 201 ? -24.012 8.848 16.337 1.00 95.56 201 CYS A N 1
ATOM 1549 C CA . CYS A 1 201 ? -24.769 8.392 15.158 1.00 95.56 201 CYS A CA 1
ATOM 1550 C C . CYS A 1 201 ? -24.852 6.865 14.959 1.00 95.56 201 CYS A C 1
ATOM 1552 O O . CYS A 1 201 ? -25.692 6.412 14.194 1.00 95.56 201 CYS A O 1
ATOM 1554 N N . GLY A 1 202 ? -23.991 6.074 15.606 1.00 95.00 202 GLY A N 1
ATOM 1555 C CA . GLY A 1 202 ? -24.056 4.609 15.555 1.00 95.00 202 GLY A CA 1
ATOM 1556 C C . GLY A 1 202 ? -23.458 3.946 14.308 1.00 95.00 202 GLY A C 1
ATOM 1557 O O . GLY A 1 202 ? -23.355 2.727 14.291 1.00 95.00 202 GLY A O 1
ATOM 1558 N N . GLU A 1 203 ? -22.969 4.695 13.315 1.00 95.38 203 GLU A N 1
ATOM 1559 C CA . GLU A 1 203 ? -22.412 4.112 12.076 1.00 95.38 203 GLU A CA 1
ATOM 1560 C C . GLU A 1 203 ? -21.249 3.133 12.330 1.00 95.38 203 GLU A C 1
ATOM 1562 O O . GLU A 1 203 ? -21.121 2.088 11.707 1.00 95.38 203 GLU A O 1
ATOM 1567 N N . CYS A 1 204 ? -20.388 3.423 13.308 1.00 94.94 204 CYS A N 1
ATOM 1568 C CA . CYS A 1 204 ? -19.316 2.499 13.681 1.00 94.94 204 CYS A CA 1
ATOM 1569 C C . CYS A 1 204 ? -19.824 1.201 14.329 1.00 94.94 204 CYS A C 1
ATOM 1571 O O . CYS A 1 204 ? -19.125 0.193 14.271 1.00 94.94 204 CYS A O 1
ATOM 1573 N N . VAL A 1 205 ? -21.003 1.232 14.959 1.00 96.19 205 VAL A N 1
ATOM 1574 C CA . VAL A 1 205 ? -21.617 0.072 15.619 1.00 96.19 205 VAL A CA 1
ATOM 1575 C C . VAL A 1 205 ? -22.125 -0.906 14.565 1.00 96.19 205 VAL A C 1
ATOM 1577 O O . VAL A 1 205 ? -21.781 -2.081 14.620 1.00 96.19 205 VAL A O 1
ATOM 1580 N N . THR A 1 206 ? -22.853 -0.417 13.555 1.00 94.81 206 THR A N 1
ATOM 1581 C CA . THR A 1 206 ? -23.418 -1.248 12.472 1.00 94.81 206 THR A CA 1
ATOM 1582 C C . THR A 1 206 ? -22.346 -1.945 11.632 1.00 94.81 206 THR A C 1
ATOM 1584 O O . THR A 1 206 ? -22.576 -3.026 11.097 1.00 94.81 206 THR A O 1
ATOM 1587 N N . HIS A 1 207 ? -21.158 -1.349 11.547 1.00 92.50 207 HIS A N 1
ATOM 1588 C CA . HIS A 1 207 ? -20.017 -1.882 10.808 1.00 92.50 207 HIS A CA 1
ATOM 1589 C C . HIS A 1 207 ? -19.097 -2.801 11.630 1.00 92.50 207 HIS A C 1
ATOM 1591 O O . HIS A 1 207 ? -18.201 -3.436 11.067 1.00 92.50 207 HIS A O 1
ATOM 1597 N N . CYS A 1 208 ? -19.270 -2.892 12.953 1.00 94.19 208 CYS A N 1
ATOM 1598 C CA . CYS A 1 208 ? -18.407 -3.727 13.782 1.00 94.19 208 CYS A CA 1
ATOM 1599 C C . CYS A 1 208 ? -18.859 -5.193 13.754 1.00 94.19 208 CYS A C 1
ATOM 1601 O O . CYS A 1 208 ? -19.673 -5.617 14.566 1.00 94.19 208 CYS A O 1
ATOM 1603 N N . ALA A 1 209 ? -18.266 -5.990 12.862 1.00 91.25 209 ALA A N 1
ATOM 1604 C CA . ALA A 1 209 ? -18.613 -7.407 12.693 1.00 91.25 209 ALA A CA 1
ATOM 1605 C C . ALA A 1 209 ? -18.396 -8.286 13.944 1.00 91.25 209 ALA A C 1
ATOM 1607 O O . ALA A 1 209 ? -18.953 -9.373 14.024 1.00 91.25 209 ALA A O 1
ATOM 1608 N N . VAL A 1 210 ? -17.570 -7.834 14.893 1.00 94.25 210 VAL A N 1
ATOM 1609 C CA . VAL A 1 210 ? -17.299 -8.534 16.162 1.00 94.25 210 VAL A CA 1
ATOM 1610 C C . VAL A 1 210 ? -18.027 -7.902 17.349 1.00 94.25 210 VAL A C 1
ATOM 1612 O O . VAL A 1 210 ? -17.728 -8.241 18.485 1.00 94.25 210 VAL A O 1
ATOM 1615 N N . GLU A 1 211 ? -18.923 -6.941 17.101 1.00 95.00 211 GLU A N 1
ATOM 1616 C CA . GLU A 1 211 ? -19.753 -6.289 18.128 1.00 95.00 211 GLU A CA 1
ATOM 1617 C C . GLU A 1 211 ? -18.953 -5.638 19.276 1.00 95.00 211 GLU A C 1
ATOM 1619 O O . GLU A 1 211 ? -19.446 -5.428 20.379 1.00 95.00 211 GLU A O 1
ATOM 1624 N N . ALA A 1 212 ? -17.704 -5.243 19.011 1.00 96.00 212 ALA A N 1
ATOM 1625 C CA . ALA A 1 212 ? -16.844 -4.579 19.990 1.00 96.00 212 ALA A CA 1
ATOM 1626 C C . ALA A 1 212 ? -17.243 -3.120 20.268 1.00 96.00 212 ALA A C 1
ATOM 1628 O O . ALA A 1 212 ? -16.657 -2.489 21.143 1.00 96.00 212 ALA A O 1
ATOM 1629 N N . ILE A 1 213 ? -18.173 -2.539 19.505 1.00 96.81 213 ILE A N 1
ATOM 1630 C CA . ILE A 1 213 ? -18.547 -1.124 19.612 1.00 96.81 213 ILE A CA 1
ATOM 1631 C C . ILE A 1 213 ? -20.008 -1.018 20.024 1.00 96.81 213 ILE A C 1
ATOM 1633 O O . ILE A 1 213 ? -20.871 -1.596 19.374 1.00 96.81 213 ILE A O 1
ATOM 1637 N N . HIS A 1 214 ? -20.291 -0.225 21.054 1.00 96.25 214 HIS A N 1
ATOM 1638 C CA . HIS A 1 214 ? -21.650 0.084 21.500 1.00 96.25 214 HIS A CA 1
ATOM 1639 C C . HIS A 1 214 ? -21.793 1.580 21.801 1.00 96.25 214 HIS A C 1
ATOM 1641 O O . HIS A 1 214 ? -20.801 2.295 21.950 1.00 96.25 214 HIS A O 1
ATOM 1647 N N . LEU A 1 215 ? -23.030 2.075 21.875 1.00 97.12 215 LEU A N 1
ATOM 1648 C CA . LEU A 1 215 ? -23.302 3.419 22.382 1.00 97.12 215 LEU A CA 1
ATOM 1649 C C . LEU A 1 215 ? -23.469 3.350 23.900 1.00 97.12 215 LEU A C 1
ATOM 1651 O O . LEU A 1 215 ? -24.271 2.564 24.400 1.00 97.12 215 LEU A O 1
ATOM 1655 N N . ASN A 1 216 ? -22.717 4.169 24.629 1.00 95.44 216 ASN A N 1
ATOM 1656 C CA . ASN A 1 216 ? -22.879 4.318 26.068 1.00 95.44 216 ASN A CA 1
ATOM 1657 C C . ASN A 1 216 ? -24.285 4.893 26.359 1.00 95.44 216 ASN A C 1
ATOM 1659 O O . ASN A 1 216 ? -24.599 5.965 25.835 1.00 95.44 216 ASN A O 1
ATOM 1663 N N . PRO A 1 217 ? -25.121 4.227 27.177 1.00 93.31 217 PRO A N 1
ATOM 1664 C CA . PRO A 1 217 ? -26.489 4.676 27.451 1.00 93.31 217 PRO A CA 1
ATOM 1665 C C . PRO A 1 217 ? -26.592 6.045 28.136 1.00 93.31 217 PRO A C 1
ATOM 1667 O O . PRO A 1 217 ? -27.575 6.752 27.938 1.00 93.31 217 PRO A O 1
ATOM 1670 N N . GLU A 1 218 ? -25.590 6.430 28.928 1.00 93.94 218 GLU A N 1
ATOM 1671 C CA . GLU A 1 218 ? -25.578 7.690 29.677 1.00 93.94 218 GLU A CA 1
ATOM 1672 C C . GLU A 1 218 ? -25.115 8.862 28.806 1.00 93.94 218 GLU A C 1
ATOM 1674 O O . GLU A 1 218 ? -25.690 9.948 28.849 1.00 93.94 218 GLU A O 1
ATOM 1679 N N . THR A 1 219 ? -24.070 8.655 28.000 1.00 94.25 219 THR A N 1
ATOM 1680 C CA . THR A 1 219 ? -23.449 9.735 27.211 1.00 94.25 219 THR A CA 1
ATOM 1681 C C . THR A 1 219 ? -23.914 9.772 25.754 1.00 94.25 219 THR A C 1
ATOM 1683 O O . THR A 1 219 ? -23.666 10.753 25.042 1.00 94.25 219 THR A O 1
ATOM 1686 N N . GLY A 1 220 ? -24.538 8.692 25.277 1.00 94.19 220 GLY A N 1
ATOM 1687 C CA . GLY A 1 220 ? -24.885 8.469 23.875 1.00 94.19 220 GLY A CA 1
ATOM 1688 C C . GLY A 1 220 ? -23.670 8.340 22.949 1.00 94.19 220 GLY A C 1
ATOM 1689 O O . GLY A 1 220 ? -23.821 8.419 21.731 1.00 94.19 220 GLY A O 1
ATOM 1690 N N . LYS A 1 221 ? -22.445 8.214 23.482 1.00 96.69 221 LYS A N 1
ATOM 1691 C CA . LYS A 1 221 ? -21.210 8.183 22.680 1.00 96.69 221 LYS A CA 1
ATOM 1692 C C . LYS A 1 221 ? -20.777 6.756 22.382 1.00 96.69 221 LYS A C 1
ATOM 1694 O O . LYS A 1 221 ? -20.968 5.859 23.193 1.00 96.69 221 LYS A O 1
ATOM 1699 N N . ALA A 1 222 ? -20.162 6.564 21.218 1.00 97.00 222 ALA A N 1
ATOM 1700 C CA . ALA A 1 222 ? -19.563 5.285 20.862 1.00 97.00 222 ALA A CA 1
ATOM 1701 C C . ALA A 1 222 ? -18.392 4.947 21.794 1.00 97.00 222 ALA A C 1
ATOM 1703 O O . ALA A 1 222 ? -17.504 5.777 21.997 1.00 97.00 222 ALA A O 1
ATOM 1704 N N . VAL A 1 223 ? -18.385 3.719 22.301 1.00 95.75 223 VAL A N 1
ATOM 1705 C CA . VAL A 1 223 ? -17.338 3.128 23.138 1.00 95.75 223 VAL A CA 1
ATOM 1706 C C . VAL A 1 223 ? -16.868 1.844 22.467 1.00 95.75 223 VAL A C 1
ATOM 1708 O O . VAL A 1 223 ? -17.680 1.082 21.947 1.00 95.75 223 VAL A O 1
ATOM 1711 N N . ILE A 1 224 ? -15.553 1.624 22.454 1.00 95.56 224 ILE A N 1
ATOM 1712 C CA . ILE A 1 224 ? -14.922 0.437 21.869 1.00 95.56 224 ILE A CA 1
ATOM 1713 C C . ILE A 1 224 ? -14.401 -0.429 23.015 1.00 95.56 224 ILE A C 1
ATOM 1715 O O . ILE A 1 224 ? -13.567 0.036 23.791 1.00 95.56 224 ILE A O 1
ATOM 1719 N N . ASP A 1 225 ? -14.865 -1.674 23.106 1.00 94.31 225 ASP A N 1
ATOM 1720 C CA . ASP A 1 225 ? -14.333 -2.666 24.037 1.00 94.31 225 ASP A CA 1
ATOM 1721 C C . ASP A 1 225 ? -13.008 -3.230 23.487 1.00 94.31 225 ASP A C 1
ATOM 1723 O O . ASP A 1 225 ? -13.001 -3.953 22.481 1.00 94.31 225 ASP A O 1
ATOM 1727 N N . PRO A 1 226 ? -11.863 -2.927 24.127 1.00 91.44 226 PRO A N 1
ATOM 1728 C CA . PRO A 1 226 ? -10.566 -3.386 23.654 1.00 91.44 226 PRO A CA 1
ATOM 1729 C C . PRO A 1 226 ? -10.367 -4.900 23.784 1.00 91.44 226 PRO A C 1
ATOM 1731 O O . PRO A 1 226 ? -9.468 -5.425 23.135 1.00 91.44 226 PRO A O 1
ATOM 1734 N N . LYS A 1 227 ? -11.168 -5.605 24.595 1.00 91.81 227 LYS A N 1
ATOM 1735 C CA . LYS A 1 227 ? -11.059 -7.063 24.771 1.00 91.81 227 LYS A CA 1
ATOM 1736 C C . LYS A 1 227 ? -11.690 -7.840 23.619 1.00 91.81 227 LYS A C 1
ATOM 1738 O O . LYS A 1 227 ? -11.264 -8.955 23.343 1.00 91.81 227 LYS A O 1
ATOM 1743 N N . ILE A 1 228 ? -12.697 -7.257 22.972 1.00 92.69 228 ILE A N 1
ATOM 1744 C CA . ILE A 1 228 ? -13.414 -7.860 21.838 1.00 92.69 228 ILE A CA 1
ATOM 1745 C C . ILE A 1 228 ? -12.833 -7.357 20.508 1.00 92.69 228 ILE A C 1
ATOM 1747 O O . ILE A 1 228 ? -12.830 -8.062 19.500 1.00 92.69 228 ILE A O 1
ATOM 1751 N N . CYS A 1 229 ? -12.318 -6.125 20.489 1.00 92.31 229 CYS A N 1
ATOM 1752 C CA . CYS A 1 229 ? -11.782 -5.500 19.288 1.00 92.31 229 CYS A CA 1
ATOM 1753 C C . CYS A 1 229 ? -10.615 -6.293 18.677 1.00 92.31 229 CYS A C 1
ATOM 1755 O O . CYS A 1 229 ? -9.554 -6.442 19.275 1.00 92.31 229 CYS A O 1
ATOM 1757 N N . VAL A 1 230 ? -10.775 -6.697 17.416 1.00 89.19 230 VAL A N 1
ATOM 1758 C CA . VAL A 1 230 ? -9.747 -7.414 16.637 1.00 89.19 230 VAL A CA 1
ATOM 1759 C C . VAL A 1 230 ? -8.812 -6.490 15.842 1.00 89.19 230 VAL A C 1
ATOM 1761 O O . VAL A 1 230 ? -8.050 -6.950 14.994 1.00 89.19 230 VAL A O 1
ATOM 1764 N N . GLY A 1 231 ? -8.899 -5.170 16.045 1.00 87.75 231 GLY A N 1
ATOM 1765 C CA . GLY A 1 231 ? -8.004 -4.200 15.402 1.00 87.75 231 GLY A CA 1
ATOM 1766 C C . GLY A 1 231 ? -8.183 -4.036 13.884 1.00 87.75 231 GLY A C 1
ATOM 1767 O O . GLY A 1 231 ? -7.263 -3.581 13.213 1.00 87.75 231 GLY A O 1
ATOM 1768 N N . CYS A 1 232 ? -9.350 -4.361 13.312 1.00 86.81 232 CYS A N 1
ATOM 1769 C CA . CYS A 1 232 ? -9.587 -4.244 11.861 1.00 86.81 232 CYS A CA 1
ATOM 1770 C C . CYS A 1 232 ? -9.609 -2.793 11.333 1.00 86.81 232 CYS A C 1
ATOM 1772 O O . CYS A 1 232 ? -9.492 -2.570 10.129 1.00 86.81 232 CYS A O 1
ATOM 1774 N N . ALA A 1 233 ? -9.762 -1.807 12.229 1.00 88.75 233 ALA A N 1
ATOM 1775 C CA . ALA A 1 233 ? -9.756 -0.369 11.936 1.00 88.75 233 ALA A CA 1
ATOM 1776 C C . ALA A 1 233 ? -10.830 0.115 10.932 1.00 88.75 233 ALA A C 1
ATOM 1778 O O . ALA A 1 233 ? -10.741 1.235 10.420 1.00 88.75 233 ALA A O 1
ATOM 1779 N N . GLU A 1 234 ? -11.874 -0.679 10.678 1.00 88.56 234 GLU A N 1
ATOM 1780 C CA . GLU A 1 234 ? -13.000 -0.296 9.813 1.00 88.56 234 GLU A CA 1
ATOM 1781 C C . GLU A 1 234 ? -13.776 0.902 10.364 1.00 88.56 234 GLU A C 1
ATOM 1783 O O . GLU A 1 234 ? -14.118 1.813 9.615 1.00 88.56 234 GLU A O 1
ATOM 1788 N N . CYS A 1 235 ? -13.993 0.937 11.680 1.00 90.75 235 CYS A N 1
ATOM 1789 C CA . CYS A 1 235 ? -14.713 2.013 12.357 1.00 90.75 235 CYS A CA 1
ATOM 1790 C C . CYS A 1 235 ? -14.127 3.407 12.054 1.00 90.75 235 CYS A C 1
ATOM 1792 O O . CYS A 1 235 ? -14.866 4.387 11.984 1.00 90.75 235 CYS A O 1
ATOM 1794 N N . ILE A 1 236 ? -12.816 3.495 11.798 1.00 90.19 236 ILE A N 1
ATOM 1795 C CA . ILE A 1 236 ? -12.140 4.734 11.391 1.00 90.19 236 ILE A CA 1
ATOM 1796 C C . ILE A 1 236 ? -12.561 5.162 9.978 1.00 90.19 236 ILE A C 1
ATOM 1798 O O . ILE A 1 236 ? -12.740 6.351 9.733 1.00 90.19 236 ILE A O 1
ATOM 1802 N N . ALA A 1 237 ? -12.728 4.212 9.053 1.00 86.38 237 ALA A N 1
ATOM 1803 C CA . ALA A 1 237 ? -13.092 4.493 7.664 1.00 86.38 237 ALA A CA 1
ATOM 1804 C C . ALA A 1 237 ? -14.548 4.934 7.503 1.00 86.38 237 ALA A C 1
ATOM 1806 O O . ALA A 1 237 ? -14.845 5.763 6.646 1.00 86.38 237 ALA A O 1
ATOM 1807 N N . VAL A 1 238 ? -15.441 4.357 8.307 1.00 90.62 238 VAL A N 1
ATOM 1808 C CA . VAL A 1 238 ? -16.890 4.559 8.175 1.00 90.62 238 VAL A CA 1
ATOM 1809 C C . VAL A 1 238 ? -17.410 5.709 9.027 1.00 90.62 238 VAL A C 1
ATOM 1811 O O . VAL A 1 238 ? -18.516 6.172 8.794 1.00 90.62 238 VAL A O 1
ATOM 1814 N N . CYS A 1 239 ? -16.636 6.206 10.002 1.00 92.62 239 CYS A N 1
ATOM 1815 C CA . CYS A 1 239 ? -17.067 7.331 10.826 1.00 92.62 239 CYS A CA 1
ATOM 1816 C C . CYS A 1 239 ? -17.205 8.601 9.963 1.00 92.62 239 CYS A C 1
ATOM 1818 O O . CYS A 1 239 ? -16.184 9.189 9.592 1.00 92.62 239 CYS A O 1
ATOM 1820 N N . PRO A 1 240 ? -18.430 9.107 9.716 1.00 89.50 240 PRO A N 1
ATOM 1821 C CA . PRO A 1 240 ? -18.634 10.231 8.798 1.00 89.50 240 PRO A CA 1
ATOM 1822 C C . PRO A 1 240 ? -18.069 11.548 9.348 1.00 89.50 240 PRO A C 1
ATOM 1824 O O . PRO A 1 240 ? -17.823 12.492 8.604 1.00 89.50 240 PRO A O 1
ATOM 1827 N N . TYR A 1 241 ? -17.833 11.601 10.660 1.00 91.69 241 TYR A N 1
ATOM 1828 C CA . TYR A 1 241 ? -17.296 12.760 11.367 1.00 91.69 241 TYR A CA 1
ATOM 1829 C C . TYR A 1 241 ? -15.805 12.625 11.707 1.00 91.69 241 TYR A C 1
ATOM 1831 O O . TYR A 1 241 ? -15.239 13.530 12.315 1.00 91.69 241 TYR A O 1
ATOM 1839 N N . GLY A 1 242 ? -15.166 11.496 11.372 1.00 89.31 242 GLY A N 1
ATOM 1840 C CA . GLY A 1 242 ? -13.732 11.308 11.601 1.00 89.31 242 GLY A CA 1
ATOM 1841 C C . GLY A 1 242 ? -13.303 11.295 13.076 1.00 89.31 242 GLY A C 1
ATOM 1842 O O . GLY A 1 242 ? -12.192 11.704 13.409 1.00 89.31 242 GLY A O 1
ATOM 1843 N N . ASN A 1 243 ? -14.182 10.854 13.978 1.00 91.75 243 ASN A N 1
ATOM 1844 C CA . ASN A 1 243 ? -13.966 10.940 15.428 1.00 91.75 243 ASN A CA 1
ATOM 1845 C C . ASN A 1 243 ? -13.305 9.705 16.049 1.00 91.75 243 ASN A C 1
ATOM 1847 O O . ASN A 1 243 ? -13.124 9.668 17.266 1.00 91.75 243 ASN A O 1
ATOM 1851 N N . ILE A 1 244 ? -12.958 8.702 15.246 1.00 90.94 244 ILE A N 1
ATOM 1852 C CA . ILE A 1 244 ? -12.266 7.494 15.701 1.00 90.94 244 ILE A CA 1
ATOM 1853 C C . ILE A 1 244 ? -10.829 7.557 15.196 1.00 90.94 244 ILE A C 1
ATOM 1855 O O . ILE A 1 244 ? -10.597 7.758 14.005 1.00 90.94 244 ILE A O 1
ATOM 1859 N N . GLN A 1 245 ? -9.869 7.422 16.106 1.00 86.75 245 GLN A N 1
ATOM 1860 C CA . GLN A 1 245 ? -8.449 7.619 15.836 1.00 86.75 245 GLN A CA 1
ATOM 1861 C C . GLN A 1 245 ? -7.624 6.403 16.243 1.00 86.75 245 GLN A C 1
ATOM 1863 O O . GLN A 1 245 ? -7.995 5.630 17.125 1.00 86.75 245 GLN A O 1
ATOM 1868 N N . ILE A 1 246 ? -6.480 6.247 15.588 1.00 85.81 246 ILE A N 1
ATOM 1869 C CA . ILE A 1 246 ? -5.502 5.209 15.911 1.00 85.81 246 ILE A CA 1
ATOM 1870 C C . ILE A 1 246 ? -4.772 5.625 17.180 1.00 85.81 246 ILE A C 1
ATOM 1872 O O . ILE A 1 246 ? -4.425 6.794 17.350 1.00 85.81 246 ILE A O 1
ATOM 1876 N N . ASN A 1 247 ? -4.507 4.657 18.047 1.00 82.75 247 ASN A N 1
ATOM 1877 C CA . ASN A 1 247 ? -3.638 4.872 19.185 1.00 82.75 247 ASN A CA 1
ATOM 1878 C C . ASN A 1 247 ? -2.185 4.599 18.768 1.00 82.75 247 ASN A C 1
ATOM 1880 O O . ASN A 1 247 ? -1.776 3.446 18.639 1.00 82.75 247 ASN A O 1
ATOM 1884 N N . TRP A 1 248 ? -1.424 5.660 18.497 1.00 79.88 248 TRP A N 1
ATOM 1885 C CA . TRP A 1 248 ? -0.026 5.589 18.050 1.00 79.88 248 TRP A CA 1
ATOM 1886 C C . TRP A 1 248 ? 0.923 5.291 19.219 1.00 79.88 248 TRP A C 1
ATOM 1888 O O . TRP A 1 248 ? 1.739 6.126 19.601 1.00 79.88 248 TRP A O 1
ATOM 1898 N N . ASN A 1 249 ? 0.776 4.118 19.829 1.00 81.69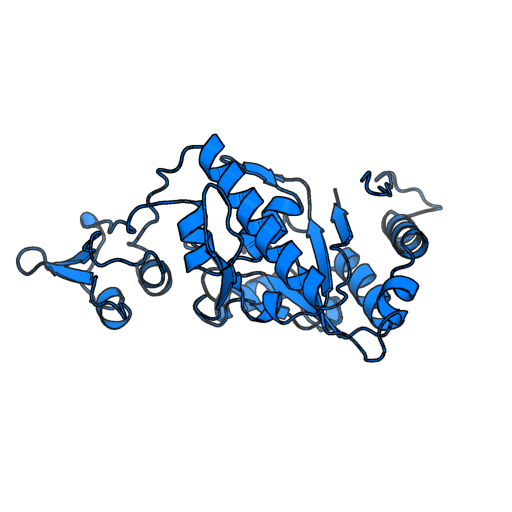 249 ASN A N 1
ATOM 1899 C CA . ASN A 1 249 ? 1.491 3.746 21.049 1.00 81.69 249 ASN A CA 1
ATOM 1900 C C . ASN A 1 249 ? 2.706 2.838 20.812 1.00 81.69 249 ASN A C 1
ATOM 1902 O O . ASN A 1 249 ? 3.370 2.459 21.776 1.00 81.69 249 ASN A O 1
ATOM 1906 N N . GLU A 1 250 ? 2.977 2.453 19.565 1.00 83.62 250 GLU A N 1
ATOM 1907 C CA . GLU A 1 250 ? 4.084 1.556 19.258 1.00 83.62 250 GLU A CA 1
ATOM 1908 C C . GLU A 1 250 ? 5.431 2.283 19.293 1.00 83.62 250 GLU A C 1
ATOM 1910 O O . GLU A 1 250 ? 5.590 3.387 18.768 1.00 83.62 250 GLU A O 1
ATOM 1915 N N . THR A 1 251 ? 6.431 1.642 19.896 1.00 88.12 251 THR A N 1
ATOM 1916 C CA . THR A 1 251 ? 7.781 2.217 19.941 1.00 88.12 251 THR A CA 1
ATOM 1917 C C . THR A 1 251 ? 8.455 2.105 18.575 1.00 88.12 251 THR A C 1
ATOM 1919 O O . THR A 1 251 ? 8.265 1.122 17.860 1.00 88.12 251 THR A O 1
ATOM 1922 N N . ILE A 1 252 ? 9.302 3.077 18.214 1.00 89.06 252 ILE A N 1
ATOM 1923 C CA . ILE A 1 252 ? 9.994 3.088 16.911 1.00 89.06 252 ILE A CA 1
ATOM 1924 C C . ILE A 1 252 ? 10.732 1.763 16.621 1.00 89.06 252 ILE A C 1
ATOM 1926 O O . ILE A 1 252 ? 10.543 1.222 15.531 1.00 89.06 252 ILE A O 1
ATOM 1930 N N . PRO A 1 253 ? 11.522 1.174 17.546 1.00 90.94 253 PRO A N 1
ATOM 1931 C CA . PRO A 1 253 ? 12.219 -0.082 17.263 1.00 90.94 253 PRO A CA 1
ATOM 1932 C C . PRO A 1 253 ? 11.269 -1.242 16.948 1.00 90.94 253 PRO A C 1
ATOM 1934 O O . PRO A 1 253 ? 11.522 -2.013 16.022 1.00 90.94 253 PRO A O 1
ATOM 1937 N N . VAL A 1 254 ? 10.160 -1.353 17.685 1.00 91.81 254 VAL A N 1
ATOM 1938 C CA . VAL A 1 254 ? 9.156 -2.402 17.467 1.00 91.81 254 VAL A CA 1
ATOM 1939 C C . VAL A 1 254 ? 8.403 -2.157 16.162 1.00 91.81 254 VAL A C 1
ATOM 1941 O O . VAL A 1 254 ? 8.275 -3.076 15.356 1.00 91.81 254 VAL A O 1
ATOM 1944 N N . PHE A 1 255 ? 7.994 -0.915 15.891 1.00 91.31 255 PHE A N 1
ATOM 1945 C CA . PHE A 1 255 ? 7.371 -0.516 14.627 1.00 91.31 255 PHE A CA 1
ATOM 1946 C C . PHE A 1 255 ? 8.235 -0.903 13.417 1.00 91.31 255 PHE A C 1
ATOM 1948 O O . PHE A 1 255 ? 7.738 -1.495 12.457 1.00 91.31 255 PHE A O 1
ATOM 1955 N N . LEU A 1 256 ? 9.543 -0.627 13.466 1.00 92.19 256 LEU A N 1
ATOM 1956 C CA . LEU A 1 256 ? 10.465 -0.985 12.388 1.00 92.19 256 LEU A CA 1
ATOM 1957 C C . LEU A 1 256 ? 10.573 -2.506 12.209 1.00 92.19 256 LEU A C 1
ATOM 1959 O O . LEU A 1 256 ? 10.505 -2.977 11.073 1.00 92.19 256 LEU A O 1
ATOM 1963 N N . LYS A 1 257 ? 10.679 -3.282 13.299 1.00 94.50 257 LYS A N 1
ATOM 1964 C CA . LYS A 1 257 ? 10.672 -4.757 13.233 1.00 94.50 257 LYS A CA 1
ATOM 1965 C C . LYS A 1 257 ? 9.388 -5.281 12.592 1.00 94.50 257 LYS A C 1
ATOM 1967 O O . LYS A 1 257 ? 9.451 -6.050 11.636 1.00 94.50 257 LYS A O 1
ATOM 1972 N N . LYS A 1 258 ? 8.234 -4.803 13.063 1.00 95.25 258 LYS A N 1
ATOM 1973 C CA . LYS A 1 258 ? 6.913 -5.146 12.525 1.00 95.25 258 LYS A CA 1
ATOM 1974 C C . LYS A 1 258 ? 6.817 -4.852 11.032 1.00 95.25 258 LYS A C 1
ATOM 1976 O O . LYS A 1 258 ? 6.395 -5.706 10.258 1.00 95.25 258 LYS A O 1
ATOM 1981 N N . MET A 1 259 ? 7.263 -3.671 10.611 1.00 94.50 259 MET A N 1
ATOM 1982 C CA . MET A 1 259 ? 7.286 -3.284 9.203 1.00 94.50 259 MET A CA 1
ATOM 1983 C C . MET A 1 259 ? 8.179 -4.215 8.367 1.00 94.50 259 MET A C 1
ATOM 1985 O O . MET A 1 259 ? 7.796 -4.609 7.266 1.00 94.50 259 MET A O 1
ATOM 1989 N N . MET A 1 260 ? 9.348 -4.615 8.876 1.00 95.06 260 MET A N 1
ATOM 1990 C CA . MET A 1 260 ? 10.222 -5.566 8.173 1.00 95.06 260 MET A CA 1
ATOM 1991 C C . MET A 1 260 ? 9.613 -6.967 8.073 1.00 95.06 260 MET A C 1
ATOM 1993 O O . MET A 1 260 ? 9.765 -7.620 7.041 1.00 95.06 260 MET A O 1
ATOM 1997 N N . GLU A 1 261 ? 8.884 -7.420 9.090 1.00 96.62 261 GLU A N 1
ATOM 1998 C CA . GLU A 1 261 ? 8.155 -8.691 9.036 1.00 96.62 261 GLU A CA 1
ATOM 1999 C C . GLU A 1 261 ? 7.009 -8.666 8.015 1.00 96.62 261 GLU A C 1
ATOM 2001 O O . GLU A 1 261 ? 6.820 -9.636 7.279 1.00 96.62 261 GLU A O 1
ATOM 2006 N N . TYR A 1 262 ? 6.316 -7.534 7.866 1.00 96.44 262 TYR A N 1
ATOM 2007 C CA . TYR A 1 262 ? 5.345 -7.346 6.784 1.00 96.44 262 TYR A CA 1
ATOM 2008 C C . TYR A 1 262 ? 6.004 -7.348 5.401 1.00 96.44 262 TYR A C 1
ATOM 2010 O O . TYR A 1 262 ? 5.510 -8.022 4.496 1.00 96.44 262 TYR A O 1
ATOM 2018 N N . ALA A 1 263 ? 7.140 -6.657 5.227 1.00 94.19 263 ALA A N 1
ATOM 2019 C CA . ALA A 1 263 ? 7.910 -6.741 3.982 1.00 94.19 263 ALA A CA 1
ATOM 2020 C C . ALA A 1 263 ? 8.308 -8.196 3.683 1.00 94.19 263 ALA A C 1
ATOM 2022 O O . ALA A 1 263 ? 8.154 -8.661 2.555 1.00 94.19 263 ALA A O 1
ATOM 2023 N N . TYR A 1 264 ? 8.754 -8.942 4.698 1.00 94.00 264 TYR A N 1
ATOM 2024 C CA . TYR A 1 264 ? 9.074 -10.362 4.570 1.00 94.00 264 TYR A CA 1
ATOM 2025 C C . TYR A 1 264 ? 7.863 -11.201 4.141 1.00 94.00 264 TYR A C 1
ATOM 2027 O O . TYR A 1 264 ? 8.001 -12.018 3.232 1.00 94.00 264 TYR A O 1
ATOM 2035 N N . GLY A 1 265 ? 6.680 -10.975 4.717 1.00 94.62 265 GLY A N 1
ATOM 2036 C CA . GLY A 1 265 ? 5.454 -11.666 4.304 1.00 94.62 265 GLY A CA 1
ATOM 2037 C C . GLY A 1 265 ? 5.062 -11.376 2.856 1.00 94.62 265 GLY A C 1
ATOM 2038 O O . GLY A 1 265 ? 4.722 -12.296 2.108 1.00 94.62 265 GLY A O 1
ATOM 2039 N N . VAL A 1 266 ? 5.203 -10.123 2.408 1.00 92.88 266 VAL A N 1
ATOM 2040 C CA . VAL A 1 266 ? 5.005 -9.783 0.992 1.00 92.88 266 VAL A CA 1
ATOM 2041 C C . VAL A 1 266 ? 6.000 -10.541 0.113 1.00 92.88 266 VAL A C 1
ATOM 2043 O O . VAL A 1 266 ? 5.586 -11.162 -0.865 1.00 92.88 266 VAL A O 1
ATOM 2046 N N . MET A 1 267 ? 7.286 -10.558 0.471 1.00 89.31 267 MET A N 1
ATOM 2047 C CA . MET A 1 267 ? 8.319 -11.301 -0.264 1.00 89.31 267 MET A CA 1
ATOM 2048 C C . MET A 1 267 ? 8.027 -12.801 -0.335 1.00 89.31 267 MET A C 1
ATOM 2050 O O . MET A 1 267 ? 8.183 -13.406 -1.397 1.00 89.31 267 MET A O 1
ATOM 2054 N N . LEU A 1 268 ? 7.613 -13.399 0.784 1.00 89.81 268 LEU A N 1
ATOM 2055 C CA . LEU A 1 268 ? 7.280 -14.817 0.878 1.00 89.81 268 LEU A CA 1
ATOM 2056 C C . LEU A 1 268 ? 6.144 -15.166 -0.089 1.00 89.81 268 LEU A C 1
ATOM 2058 O O . LEU A 1 268 ? 6.309 -16.066 -0.907 1.00 89.81 268 LEU A O 1
ATOM 2062 N N . SER A 1 269 ? 5.086 -14.346 -0.126 1.00 87.12 269 SER A N 1
ATOM 2063 C CA . SER A 1 269 ? 3.936 -14.547 -1.025 1.00 87.12 269 SER A CA 1
ATOM 2064 C C . SER A 1 269 ? 4.279 -14.571 -2.523 1.00 87.12 269 SER A C 1
ATOM 2066 O O . SER A 1 269 ? 3.472 -15.029 -3.335 1.00 87.12 269 SER A O 1
ATOM 2068 N N . LYS A 1 270 ? 5.457 -14.058 -2.911 1.00 84.31 270 LYS A N 1
ATOM 2069 C CA . LYS A 1 270 ? 5.946 -14.059 -4.301 1.00 84.31 270 LYS A CA 1
ATOM 2070 C C . LYS A 1 270 ? 6.896 -15.207 -4.603 1.00 84.31 270 LYS A C 1
ATOM 2072 O O . LYS A 1 270 ? 6.900 -15.692 -5.734 1.00 84.31 270 LYS A O 1
ATOM 2077 N N . LYS A 1 271 ? 7.680 -15.658 -3.619 1.00 71.94 271 LYS A N 1
ATOM 2078 C CA . LYS A 1 271 ? 8.649 -16.751 -3.799 1.00 71.94 271 LYS A CA 1
ATOM 2079 C C . LYS A 1 271 ? 7.976 -18.054 -4.216 1.00 71.94 271 LYS A C 1
ATOM 2081 O O . LYS A 1 271 ? 8.455 -18.692 -5.146 1.00 71.94 271 LYS A O 1
ATOM 2086 N N . ASP A 1 272 ? 6.833 -18.371 -3.620 1.00 63.78 272 ASP A N 1
ATOM 2087 C CA . ASP A 1 272 ? 6.108 -19.623 -3.882 1.00 63.78 272 ASP A CA 1
ATOM 2088 C C . ASP A 1 272 ? 5.451 -19.676 -5.273 1.00 63.78 272 ASP A C 1
ATOM 2090 O O . ASP A 1 272 ? 4.890 -20.694 -5.668 1.00 63.78 272 ASP A O 1
ATOM 2094 N N . ARG A 1 273 ? 5.511 -18.578 -6.038 1.00 62.88 273 ARG A N 1
ATOM 2095 C CA . ARG A 1 273 ? 4.865 -18.433 -7.349 1.00 62.88 273 ARG A CA 1
ATOM 2096 C C . ARG A 1 273 ? 5.865 -18.297 -8.495 1.00 62.88 273 ARG A C 1
ATOM 2098 O O . ARG A 1 273 ? 5.506 -17.704 -9.509 1.00 62.88 273 ARG A O 1
ATOM 2105 N N . ASP A 1 274 ? 7.114 -18.749 -8.336 1.00 55.75 274 ASP A N 1
ATOM 2106 C CA . ASP A 1 274 ? 8.256 -18.508 -9.251 1.00 55.75 274 ASP A CA 1
ATOM 2107 C C . ASP A 1 274 ? 8.520 -16.996 -9.518 1.00 55.75 274 ASP A C 1
ATOM 2109 O O . ASP A 1 274 ? 9.022 -16.595 -10.575 1.00 55.75 274 ASP A O 1
ATOM 2113 N N . GLY A 1 275 ? 8.063 -16.131 -8.595 1.00 49.09 275 GLY A N 1
ATOM 2114 C CA . GLY A 1 275 ? 7.819 -14.679 -8.703 1.00 49.09 275 GLY A CA 1
ATOM 2115 C C . GLY A 1 275 ? 8.979 -13.798 -9.151 1.00 49.09 275 GLY A C 1
ATOM 2116 O O . GLY A 1 275 ? 10.113 -14.007 -8.736 1.00 49.09 275 GLY A O 1
ATOM 2117 N N . LEU A 1 276 ? 8.678 -12.748 -9.930 1.00 49.38 276 LEU A N 1
ATOM 2118 C CA . LEU A 1 276 ? 9.570 -11.592 -10.106 1.00 49.38 276 LEU A CA 1
ATOM 2119 C C . LEU A 1 276 ? 9.975 -11.087 -8.709 1.00 49.38 276 LEU A C 1
ATOM 2121 O O . LEU A 1 276 ? 9.113 -10.669 -7.932 1.00 49.38 276 LEU A O 1
ATOM 2125 N N . ILE A 1 277 ? 11.273 -11.147 -8.396 1.00 54.75 277 ILE A N 1
ATOM 2126 C CA . ILE A 1 277 ? 11.860 -10.480 -7.227 1.00 54.75 277 ILE A CA 1
ATOM 2127 C C . ILE A 1 277 ? 11.484 -9.001 -7.338 1.00 54.75 277 ILE A C 1
ATOM 2129 O O . ILE A 1 277 ? 11.641 -8.459 -8.433 1.00 54.75 277 ILE A O 1
ATOM 2133 N N . PRO A 1 278 ? 10.996 -8.344 -6.269 1.00 57.53 278 PRO A N 1
ATOM 2134 C CA . PRO A 1 278 ? 10.684 -6.932 -6.326 1.00 57.53 278 PRO A CA 1
ATOM 2135 C C . PRO A 1 278 ? 11.871 -6.169 -6.868 1.00 57.53 278 PRO A C 1
ATOM 2137 O O . PRO A 1 278 ? 12.942 -6.121 -6.264 1.00 57.53 278 PRO A O 1
ATOM 2140 N N . VAL A 1 279 ? 11.656 -5.604 -8.045 1.00 56.81 279 VAL A N 1
ATOM 2141 C CA . VAL A 1 279 ? 12.548 -4.601 -8.580 1.00 56.81 279 VAL A CA 1
ATOM 2142 C C . VAL A 1 279 ? 12.195 -3.334 -7.835 1.00 56.81 279 VAL A C 1
ATOM 2144 O O . VAL A 1 279 ? 11.078 -2.828 -7.961 1.00 56.81 279 VAL A O 1
ATOM 2147 N N . ASP A 1 280 ? 13.139 -2.869 -7.034 1.00 58.84 280 ASP A N 1
ATOM 2148 C CA . ASP A 1 280 ? 13.063 -1.551 -6.445 1.00 58.84 280 ASP A CA 1
ATOM 2149 C C . ASP A 1 280 ? 13.567 -0.522 -7.455 1.00 58.84 280 ASP A C 1
ATOM 2151 O O . ASP A 1 280 ? 14.670 -0.644 -7.996 1.00 58.84 280 ASP A O 1
ATOM 2155 N N . LEU A 1 281 ? 12.728 0.466 -7.737 1.00 58.69 281 LEU A N 1
ATOM 2156 C CA . LEU A 1 281 ? 13.085 1.635 -8.520 1.00 58.69 281 LEU A CA 1
ATOM 2157 C C . LEU A 1 281 ? 12.868 2.856 -7.637 1.00 58.69 281 LEU A C 1
ATOM 2159 O O . LEU A 1 281 ? 11.768 3.416 -7.587 1.00 58.69 281 LEU A O 1
ATOM 2163 N N . ASP A 1 282 ? 13.940 3.265 -6.965 1.00 57.75 282 ASP A N 1
ATOM 2164 C CA . ASP A 1 282 ? 13.997 4.535 -6.259 1.00 57.75 282 ASP A CA 1
ATOM 2165 C C . ASP A 1 282 ? 14.200 5.668 -7.269 1.00 57.75 282 ASP A C 1
ATOM 2167 O O . ASP A 1 282 ? 15.273 5.854 -7.851 1.00 57.75 282 ASP A O 1
ATOM 2171 N N . VAL A 1 283 ? 13.133 6.431 -7.492 1.00 57.28 283 VAL A N 1
ATOM 2172 C CA . VAL A 1 283 ? 13.152 7.648 -8.304 1.00 57.28 283 VAL A CA 1
ATOM 2173 C C . VAL A 1 283 ? 13.309 8.821 -7.338 1.00 57.28 283 VAL A C 1
ATOM 2175 O O . VAL A 1 283 ? 12.320 9.368 -6.846 1.00 57.28 283 VAL A O 1
ATOM 2178 N N . ALA A 1 284 ? 14.560 9.134 -6.995 1.00 50.69 28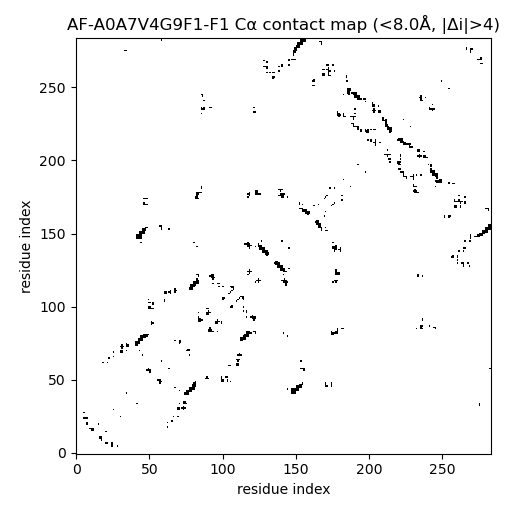4 ALA A N 1
ATOM 2179 C CA . ALA A 1 284 ? 14.920 10.343 -6.252 1.00 50.69 284 ALA A CA 1
ATOM 2180 C C . ALA A 1 284 ? 14.834 11.594 -7.141 1.00 50.69 284 ALA A C 1
ATOM 2182 O O . ALA A 1 284 ? 15.104 11.481 -8.360 1.00 50.69 284 ALA A O 1
#

Sequence (284 aa):
MASTVYVMDLRASLKETNFQKFQRLLKTLDVKSIIQRRKKRPLIAVKLHFGEKGNTSYIRPNFVRLVVDALWEGGANPFLTDSNTLYIGTRLNAVSHLTTAIENGFAYAVVRAPVVIADGLLGKSEVEVEINKEQFQTVFLAQALHEAEGMVVMSHFKLHEMGGFGGALKNMAMGGASRKGKMAQHSNIAPMVTEKKCTGCGECVTHCAVEAIHLNPETGKAVIDPKICVGCAECIAVCPYGNIQINWNETIPVFLKKMMEYAYGVMLSKKDRDGLIPVDLDVA

Foldseek 3Di:
DDDDDDDDDQDADPVGHPLNVLLVSLVVVVLLVLQVVDPAAFEEEAFFQLDFPPDLPGDQLQSLLSVVV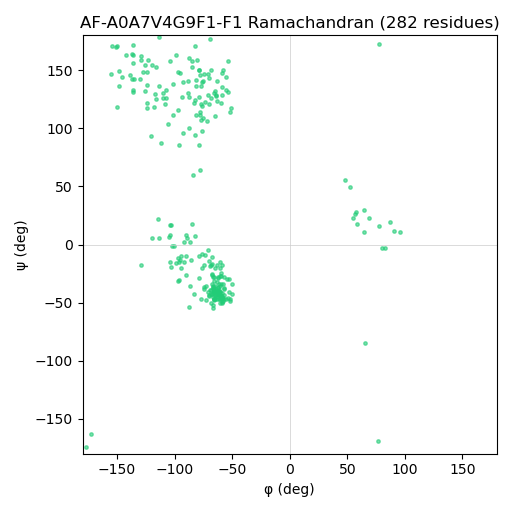SSVVSRHQYAYEFAADLADGQRQFDVSRQVSSVVSPVDCVRRVHHYDHQCHGRLPQWDWFQQCDDLDRIATFRHNLLRGLAYAYEWEWDQDPLQRTDFRLLSQLCRGHTLQRNLSLQDPWEWDFQLVQFPLPCQLQVPPPQNQWDQDPVSSGIDGNRVSDSSSSSSCSRRPRNRTGRDRPDHSVSSNVSSNSSSVRSQVSNVVSSYDRHHTDHDD

Organism: NCBI:txid60893

Se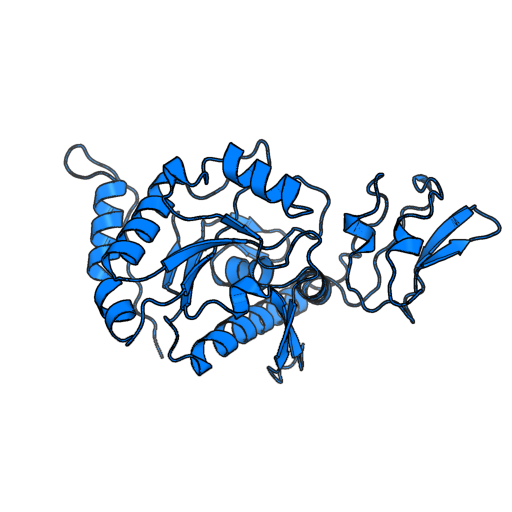condary structure (DSSP, 8-state):
-PPP---------SS--HHHHHHHHHHHTTHHHHHHTSSS--EEEEE-----TT---S--HHHHHHHHHHHHHTT-EEEEEE---SSSSTTSSHHHHHHHHIIIII-HHHHSS-EEETTTTTS--EEEEE---SS-SEEEEEHHHHH-SEEEEEE--EEETTTEEESHHHHHHHHHB-HHHHHHHH-SS--EE-GGG-----HHHHT-TT--EEE-TTT--EEE-TTT-----HHHHH-TT--EE------HHHHHHHHHHHHHHHHHHHHTTTPPP-EEEE--

InterPro domains:
  IPR007160 Domain of unknown function DUF362 [PF04015] (44-266)
  IPR017896 4Fe-4S ferredoxin-type, iron-sulphur binding domain [PF12838] (197-242)
  IPR017896 4Fe-4S ferredoxin-type, iron-sulphur binding domain [PS51379] (189-218)
  IPR017896 4Fe-4S ferredoxin-type, iron-sulphur binding domain [PS51379] (220-249)
  IPR017900 4Fe-4S ferredoxin, iron-sulphur binding, conserved site [PS00198] (229-240)
  IPR050157 Photosystem I iron-sulfur center [PTHR24960] (162-250)

Solvent-accessible surface area (backbone atoms only — not comparable to full-atom values): 15356 Å² total; per-residue (Å²): 134,87,78,93,82,86,87,81,78,82,80,59,51,99,90,44,44,56,66,57,53,50,54,50,51,51,56,74,68,37,55,36,66,65,47,56,76,46,97,59,66,44,43,28,33,38,36,40,68,62,53,52,76,93,61,78,85,45,74,58,38,73,63,54,22,54,54,42,51,47,37,46,76,23,49,37,48,52,30,35,31,34,32,42,42,85,59,93,59,47,36,29,30,33,71,49,27,51,50,32,24,39,76,62,43,50,32,44,92,68,28,74,27,53,76,44,52,21,4,41,63,72,20,74,37,56,41,83,40,79,62,73,50,95,85,39,53,58,43,35,29,7,30,57,59,56,69,24,38,23,37,36,30,48,24,43,77,40,82,33,96,72,62,56,60,39,35,43,61,49,49,47,15,54,37,36,16,10,32,34,31,42,36,60,39,42,23,95,58,45,61,44,59,44,58,96,72,44,84,42,83,53,58,37,35,81,67,34,92,71,63,27,35,46,64,39,88,88,78,44,26,63,45,68,41,58,90,58,42,84,43,53,62,50,46,38,68,59,31,91,80,61,37,41,41,80,48,83,75,52,51,53,73,57,31,51,51,36,37,51,52,38,28,47,42,56,53,52,60,22,58,85,57,83,26,54,71,69,46,72,45,76,58,116